Protein AF-G0A4W3-F1 (afdb_monomer_lite)

Secondary structure (DSSP, 8-state):
--HHHHHHHHHHHHHHHTT-HHHHHHHHHHHHTTS-HHHHHHHHHHHHHHHHHT-BHHHHHHHHHHHTS--HHHHHHHHHHHHHT-HHHHHHHHH-GGGGGG----GGGGG-THHHHHHHHHHHHHTTSPPPPPSSPPPSS-BS----TTTHHHH-HHHHHHH--TTGGGT-S----HHHHHHHHHHHHHHHHHHHHHHHHHHHHHHTTTTTT--HHHHHHHHHHHHHHHHHHHHHHHHHHHHH--

pLDDT: mean 82.91, std 18.86, range [34.31, 98.75]

Foldseek 3Di:
DDLVVLLVQLVVLLVVCVQPLVSSLVSLLVSLLPDALVVLLVSVQSLVVQLQLCQAQQNVLLLCLLQVGADPLQSSQLSLLQVSNGDVSSVVCSVPVLCVLVDPRDSVSSRHNSSVVSSQNSSCSNNVNDGHDHPDDHDPHGDDDHDDPVCSCVSRVSSCVRRVPPDPPPPPPDDDPPVVCVVVVVVVVVVVVLVVLLVVQLCCLVPVCVVVVHDSVVSVVVSVVVSVVVVVVVVVVVVVVVVVVD

Sequence (246 aa):
MDERQFWLMVQQAHELSGGDMERKCEILTALISKLAKDDAERFAHYFDAMMDRAYSWSLWGAAYVINGGCSDDCFADFRATLISCGRQSFELVLADPNRLAGDDLDEIDWFFEGVQYAVHDGVKAATGGTDYQREKAYSLQPSGMAWAEEDVYALFPKLSQKFASPSAHTQSIVKIPAGKIKRYLSRLKIWLSIIAVFAGCIIIAHYISPLLGINIKMALLATMVAVYLLLSIGVEIYRYRVRKSV

InterPro domains:
  IPR025334 Domain of unknown function DUF4240 [PF14024] (1-121)

Organism: Methylomonas methanica (strain DSM 25384 / MC09) (NCBI:txid857087)

Structure (mmCIF, N/CA/C/O backbone):
data_AF-G0A4W3-F1
#
_entry.id   AF-G0A4W3-F1
#
loop_
_atom_site.group_PDB
_atom_site.id
_atom_site.type_symbol
_atom_site.label_atom_id
_atom_site.label_alt_id
_atom_site.label_comp_id
_atom_site.label_asym_id
_atom_site.label_entity_id
_atom_site.label_seq_id
_atom_site.pdbx_PDB_ins_code
_atom_site.Cartn_x
_atom_site.Cartn_y
_atom_site.Cartn_z
_atom_site.occupancy
_atom_site.B_iso_or_equiv
_atom_site.auth_seq_id
_atom_site.auth_comp_id
_atom_site.auth_asym_id
_atom_site.auth_atom_id
_atom_site.pdbx_PDB_model_num
ATOM 1 N N . MET A 1 1 ? -17.663 -6.286 6.736 1.00 95.94 1 MET A N 1
ATOM 2 C CA . MET A 1 1 ? -17.597 -5.448 5.543 1.00 95.94 1 MET A CA 1
ATOM 3 C C . MET A 1 1 ? -17.281 -6.335 4.358 1.00 95.94 1 MET A C 1
ATOM 5 O O . MET A 1 1 ? -16.663 -7.376 4.559 1.00 95.94 1 MET A O 1
ATOM 9 N N . ASP A 1 2 ? -17.735 -5.952 3.170 1.00 98.06 2 ASP A N 1
ATOM 10 C CA . ASP A 1 2 ? -17.390 -6.597 1.901 1.00 98.06 2 ASP A CA 1
ATOM 11 C C . ASP A 1 2 ? -16.187 -5.900 1.220 1.00 98.06 2 ASP A C 1
ATOM 13 O O . ASP A 1 2 ? -15.749 -4.825 1.640 1.00 98.06 2 ASP A O 1
ATOM 17 N N . GLU A 1 3 ? -15.648 -6.503 0.155 1.00 98.06 3 GLU A N 1
ATOM 18 C CA . GLU A 1 3 ? -14.490 -5.963 -0.581 1.00 98.06 3 GLU A CA 1
ATOM 19 C C . GLU A 1 3 ? -14.781 -4.580 -1.192 1.00 98.06 3 GLU A C 1
ATOM 21 O O . GLU A 1 3 ? -13.917 -3.707 -1.271 1.00 98.06 3 GLU A O 1
ATOM 26 N N . ARG A 1 4 ? -16.026 -4.339 -1.618 1.00 98.38 4 ARG A N 1
ATOM 27 C CA . ARG A 1 4 ? -16.429 -3.045 -2.181 1.00 98.38 4 ARG A CA 1
ATOM 28 C C . ARG A 1 4 ? -16.360 -1.954 -1.112 1.00 98.38 4 ARG A C 1
ATOM 30 O O . ARG A 1 4 ? -15.896 -0.860 -1.415 1.00 98.38 4 ARG A O 1
ATOM 37 N N . GLN A 1 5 ? -16.797 -2.230 0.114 1.00 98.56 5 GLN A N 1
ATOM 38 C CA . GLN A 1 5 ? -16.684 -1.302 1.239 1.00 98.56 5 GLN A CA 1
ATOM 39 C C . GLN A 1 5 ? -15.218 -1.019 1.590 1.00 98.56 5 GLN A C 1
ATOM 41 O O . GLN A 1 5 ? -14.883 0.139 1.827 1.00 98.56 5 GLN A O 1
ATOM 46 N N . PHE A 1 6 ? -14.346 -2.035 1.560 1.00 98.75 6 PHE A N 1
ATOM 47 C CA . PHE A 1 6 ? -12.897 -1.854 1.720 1.00 98.75 6 PHE A CA 1
ATOM 48 C C . PHE A 1 6 ? -12.357 -0.842 0.698 1.00 98.75 6 PHE A C 1
ATOM 50 O O . PHE A 1 6 ? -11.767 0.174 1.073 1.00 98.75 6 PHE A O 1
ATOM 57 N N . TRP A 1 7 ? -12.649 -1.055 -0.588 1.00 98.75 7 TRP A N 1
ATOM 58 C CA . TRP A 1 7 ? -12.195 -0.156 -1.648 1.00 98.75 7 TRP A CA 1
ATOM 59 C C . TRP A 1 7 ? -12.793 1.250 -1.553 1.00 98.75 7 TRP A C 1
ATOM 61 O O . TRP A 1 7 ? -12.091 2.214 -1.844 1.00 98.75 7 TRP A O 1
ATOM 71 N N . LEU A 1 8 ? -14.050 1.391 -1.117 1.00 98.56 8 LEU A N 1
ATOM 72 C CA . LEU A 1 8 ? -14.668 2.704 -0.896 1.00 98.56 8 LEU A CA 1
ATOM 73 C C . LEU A 1 8 ? -13.943 3.499 0.196 1.00 98.56 8 LEU A C 1
ATOM 75 O O . LEU A 1 8 ? -13.730 4.695 0.029 1.00 98.56 8 LEU A O 1
ATOM 79 N N . MET A 1 9 ? -13.528 2.849 1.285 1.00 98.69 9 MET A N 1
ATOM 80 C CA . MET A 1 9 ? -12.779 3.514 2.356 1.00 98.69 9 MET A CA 1
ATOM 81 C C . MET A 1 9 ? -11.374 3.926 1.910 1.00 98.69 9 MET A C 1
ATOM 83 O O . MET A 1 9 ? -10.937 5.037 2.208 1.00 98.69 9 MET A O 1
ATOM 87 N N . VAL A 1 10 ? -10.682 3.063 1.160 1.00 98.69 10 VAL A N 1
ATOM 88 C CA . VAL A 1 10 ? -9.372 3.386 0.574 1.00 98.69 10 VAL A CA 1
ATOM 89 C C . VAL A 1 10 ? -9.487 4.568 -0.392 1.00 98.69 10 VAL A C 1
ATOM 91 O O . VAL A 1 10 ? -8.712 5.518 -0.296 1.00 98.69 10 VAL A O 1
ATOM 94 N N . GLN A 1 11 ? -10.494 4.552 -1.271 1.00 98.44 11 GLN A N 1
ATOM 95 C CA . GLN A 1 11 ? -10.766 5.643 -2.207 1.00 98.44 11 GLN A CA 1
ATOM 96 C C . GLN A 1 11 ? -11.087 6.952 -1.471 1.00 98.44 11 GLN A C 1
ATOM 98 O O . GLN A 1 11 ? -10.550 8.001 -1.814 1.00 98.44 11 GLN A O 1
ATOM 103 N N . GLN A 1 12 ? -11.898 6.891 -0.412 1.00 98.25 12 GLN A N 1
ATOM 104 C CA . GLN A 1 12 ? -12.211 8.054 0.415 1.00 98.25 12 GLN A CA 1
ATOM 105 C C . GLN A 1 12 ? -10.949 8.658 1.051 1.00 98.25 12 GLN A C 1
ATOM 107 O O . GLN A 1 12 ? -10.787 9.878 1.047 1.00 98.25 12 GLN A O 1
ATOM 112 N N . ALA A 1 13 ? -10.045 7.829 1.586 1.00 98.38 13 ALA A N 1
ATOM 113 C CA . ALA A 1 13 ? -8.775 8.309 2.129 1.00 98.38 13 ALA A CA 1
ATOM 114 C C . ALA A 1 13 ? -7.898 8.949 1.043 1.00 98.38 13 ALA A C 1
ATOM 116 O O . ALA A 1 13 ? -7.312 10.005 1.279 1.00 98.38 13 ALA A O 1
ATOM 117 N N . HIS A 1 14 ? -7.853 8.343 -0.145 1.00 97.12 14 HIS A N 1
ATOM 118 C CA . HIS A 1 14 ? -7.109 8.847 -1.296 1.00 97.12 14 HIS A CA 1
ATOM 119 C C . HIS A 1 14 ? -7.595 10.233 -1.753 1.00 97.12 14 HIS A C 1
ATOM 121 O O . HIS A 1 14 ? -6.796 11.155 -1.900 1.00 97.12 14 HIS A O 1
ATOM 127 N N . GLU A 1 15 ? -8.905 10.410 -1.922 1.00 97.19 15 GLU A N 1
ATOM 128 C CA . GLU A 1 15 ? -9.497 11.673 -2.382 1.00 97.19 15 GLU A CA 1
ATOM 129 C C . GLU A 1 15 ? -9.346 12.793 -1.349 1.00 97.19 15 GLU A C 1
ATOM 131 O O . GLU A 1 15 ? -8.974 13.920 -1.683 1.00 97.19 15 GLU A O 1
ATOM 136 N N . LEU A 1 16 ? -9.592 12.487 -0.071 1.00 97.50 16 LEU A N 1
ATOM 137 C CA . LEU A 1 16 ? -9.518 13.471 1.010 1.00 97.50 16 LEU A CA 1
ATOM 138 C C . LEU A 1 16 ? -8.081 13.880 1.362 1.00 97.50 16 LEU A C 1
ATOM 140 O O . LEU A 1 16 ? -7.888 14.925 1.996 1.00 97.50 16 LEU A O 1
ATOM 144 N N . SER A 1 17 ? -7.075 13.084 0.985 1.00 96.69 17 SER A N 1
ATOM 145 C CA . SER A 1 17 ? -5.678 13.425 1.255 1.00 96.69 17 SER A CA 1
ATOM 146 C C . SER A 1 17 ? -5.140 14.513 0.327 1.00 96.69 17 SER A C 1
ATOM 148 O O . SER A 1 17 ? -4.184 15.198 0.692 1.00 96.69 17 SER A O 1
ATOM 150 N N . GLY A 1 18 ? -5.749 14.697 -0.851 1.00 92.88 18 GLY A N 1
ATOM 151 C CA . GLY A 1 18 ? -5.278 15.654 -1.853 1.00 92.88 18 GLY A CA 1
ATOM 152 C C . GLY A 1 18 ? -3.852 15.364 -2.334 1.00 92.88 18 GLY A C 1
ATOM 153 O O . GLY A 1 18 ? -3.104 16.300 -2.602 1.00 92.88 18 GLY A O 1
ATOM 154 N N . GLY A 1 19 ? -3.460 14.085 -2.375 1.00 89.56 19 GLY A N 1
ATOM 155 C CA . GLY A 1 19 ? -2.129 13.637 -2.800 1.00 89.56 19 GLY A CA 1
ATOM 156 C C . GLY A 1 19 ? -1.063 13.600 -1.698 1.00 89.56 19 GLY A C 1
ATOM 157 O O . GLY A 1 19 ? 0.027 13.103 -1.942 1.00 89.56 19 GLY A O 1
ATOM 158 N N . ASP A 1 20 ? -1.351 14.065 -0.477 1.00 94.50 20 ASP A N 1
ATOM 159 C CA . ASP A 1 20 ? -0.403 13.976 0.645 1.00 94.50 20 ASP A CA 1
ATOM 160 C C . ASP A 1 20 ? -0.457 12.576 1.291 1.00 94.50 20 ASP A C 1
ATOM 162 O O . ASP A 1 20 ? -1.514 12.144 1.762 1.00 94.50 20 ASP A O 1
ATOM 166 N N . MET A 1 21 ? 0.667 11.851 1.288 1.00 94.88 21 MET A N 1
ATOM 167 C CA . MET A 1 21 ? 0.754 10.474 1.795 1.00 94.88 21 MET A CA 1
ATOM 168 C C . MET A 1 21 ? 0.649 10.374 3.322 1.00 94.88 21 MET A C 1
ATOM 170 O O . MET A 1 21 ? -0.026 9.470 3.820 1.00 94.88 21 MET A O 1
ATOM 174 N N . GLU A 1 22 ? 1.234 11.317 4.069 1.00 96.06 22 GLU A N 1
ATOM 175 C CA . GLU A 1 22 ? 1.106 11.374 5.534 1.00 96.06 22 GLU A CA 1
ATOM 176 C C . GLU A 1 22 ? -0.368 11.579 5.904 1.00 96.06 22 GLU A C 1
ATOM 178 O O . GLU A 1 22 ? -0.946 10.810 6.675 1.00 96.06 22 GLU A O 1
ATOM 183 N N . ARG A 1 23 ? -1.019 12.556 5.263 1.00 97.25 23 ARG A N 1
ATOM 184 C CA . ARG A 1 23 ? -2.443 12.839 5.462 1.00 97.25 23 ARG A CA 1
ATOM 185 C C . ARG A 1 23 ? -3.328 11.663 5.049 1.00 97.25 23 ARG A C 1
ATOM 187 O O . ARG A 1 23 ? -4.324 11.391 5.717 1.00 97.25 23 ARG A O 1
ATOM 194 N N . LYS A 1 24 ? -2.989 10.962 3.961 1.00 98.06 24 LYS A N 1
ATOM 195 C CA . LYS A 1 24 ? -3.712 9.758 3.518 1.00 98.06 24 LYS A CA 1
ATOM 196 C C . LYS A 1 24 ? -3.697 8.694 4.615 1.00 98.06 24 LYS A C 1
ATOM 198 O O . LYS A 1 24 ? -4.747 8.138 4.927 1.00 98.06 24 LYS A O 1
ATOM 203 N N . CYS A 1 25 ? -2.537 8.469 5.230 1.00 98.50 25 CYS A N 1
ATOM 204 C CA . CYS A 1 25 ? -2.377 7.533 6.339 1.00 98.50 25 CYS A CA 1
ATOM 205 C C . CYS A 1 25 ? -3.199 7.955 7.562 1.00 98.50 25 CYS A C 1
ATOM 207 O O . CYS A 1 25 ? -3.956 7.144 8.086 1.00 98.50 25 CYS A O 1
ATOM 209 N N . GLU A 1 26 ? -3.151 9.231 7.961 1.00 98.56 26 GLU A N 1
ATOM 210 C CA . GLU A 1 26 ? -3.963 9.750 9.073 1.00 98.56 26 GLU A CA 1
ATOM 211 C C . GLU A 1 26 ? -5.470 9.528 8.852 1.00 98.56 26 GLU A C 1
ATOM 213 O O . GLU A 1 26 ? -6.181 9.085 9.760 1.00 98.56 26 GLU A O 1
ATOM 218 N N . ILE A 1 27 ? -5.963 9.811 7.640 1.00 98.75 27 ILE A N 1
ATOM 219 C CA . ILE A 1 27 ? -7.372 9.613 7.281 1.00 98.75 27 ILE A CA 1
ATOM 220 C C . ILE A 1 27 ? -7.718 8.126 7.293 1.00 98.75 27 ILE A C 1
ATOM 222 O O . ILE A 1 27 ? -8.745 7.752 7.859 1.00 98.75 27 ILE A O 1
ATOM 226 N N . LEU A 1 28 ? -6.872 7.279 6.704 1.00 98.69 28 LEU A N 1
ATOM 227 C CA . LEU A 1 28 ? -7.098 5.839 6.644 1.00 98.69 28 LEU A CA 1
ATOM 228 C C . LEU A 1 28 ? -7.185 5.232 8.053 1.00 98.69 28 LEU A C 1
ATOM 230 O O . LEU A 1 28 ? -8.175 4.569 8.367 1.00 98.69 28 LEU A O 1
ATOM 234 N N . THR A 1 29 ? -6.238 5.553 8.940 1.00 98.75 29 THR A N 1
ATOM 235 C CA . THR A 1 29 ? -6.269 5.155 10.357 1.00 98.75 29 THR A CA 1
ATOM 236 C C . THR A 1 29 ? -7.558 5.623 11.042 1.00 98.75 29 THR A C 1
ATOM 238 O O . THR A 1 29 ? -8.226 4.856 11.742 1.00 98.75 29 THR A O 1
ATOM 241 N N . ALA A 1 30 ? -7.950 6.885 10.834 1.00 98.69 30 ALA A N 1
ATOM 242 C CA . ALA A 1 30 ? -9.150 7.464 11.438 1.00 98.69 30 ALA A CA 1
ATOM 243 C C . ALA A 1 30 ? -10.460 6.843 10.919 1.00 98.69 30 ALA A C 1
ATOM 245 O O . ALA A 1 30 ? -11.450 6.808 11.652 1.00 98.69 30 ALA A O 1
ATOM 246 N N . LEU A 1 31 ? -10.489 6.379 9.668 1.00 98.69 31 LEU A N 1
ATOM 247 C CA . LEU A 1 31 ? -11.628 5.670 9.091 1.00 98.69 31 LEU A CA 1
ATOM 248 C C . LEU A 1 31 ? -11.732 4.249 9.657 1.00 98.69 31 LEU A C 1
ATOM 250 O O . LEU A 1 31 ? -12.806 3.861 10.114 1.00 98.69 31 LEU A O 1
ATOM 254 N N . ILE A 1 32 ? -10.625 3.501 9.679 1.00 98.69 32 ILE A N 1
ATOM 255 C CA . ILE A 1 32 ? -10.599 2.110 10.156 1.00 98.69 32 ILE A CA 1
ATOM 256 C C . ILE A 1 32 ? -10.894 2.038 11.661 1.00 98.69 32 ILE A C 1
ATOM 258 O O . ILE A 1 32 ? -11.705 1.221 12.082 1.00 98.69 32 ILE A O 1
ATOM 262 N N . SER A 1 33 ? -10.322 2.935 12.471 1.00 98.56 33 SER A N 1
ATOM 263 C CA . SER A 1 33 ? -10.519 2.959 13.936 1.00 98.56 33 SER A CA 1
ATOM 264 C C . SER A 1 33 ? -11.970 3.158 14.396 1.00 98.56 33 SER A C 1
ATOM 266 O O . SER A 1 33 ? -12.285 2.904 15.557 1.00 98.56 33 SER A O 1
ATOM 268 N N . LYS A 1 34 ? -12.861 3.618 13.508 1.00 98.31 34 LYS A N 1
ATOM 269 C CA . LYS A 1 34 ? -14.295 3.809 13.784 1.00 98.31 34 LYS A CA 1
ATOM 270 C C . LYS A 1 34 ? -15.155 2.613 13.374 1.00 98.31 34 LYS A C 1
ATOM 272 O O . LYS A 1 34 ? -16.367 2.646 13.591 1.00 98.31 34 LYS A O 1
ATOM 277 N N . LEU A 1 35 ? -14.566 1.598 12.747 1.00 98.38 35 LEU A N 1
ATOM 278 C CA . LEU A 1 35 ? -15.272 0.381 12.369 1.00 98.38 35 LEU A CA 1
ATOM 279 C C . LEU A 1 35 ? -15.626 -0.453 13.604 1.00 98.38 35 LEU A C 1
ATOM 281 O O . LEU A 1 35 ? -14.955 -0.404 14.634 1.00 98.38 35 LEU A O 1
ATOM 285 N N . ALA A 1 36 ? -16.670 -1.273 13.475 1.00 98.00 36 ALA A N 1
ATOM 286 C CA . ALA A 1 36 ? -16.874 -2.378 14.402 1.00 98.00 36 ALA A CA 1
ATOM 287 C C . ALA A 1 36 ? -15.699 -3.365 14.294 1.00 98.00 36 ALA A C 1
ATOM 289 O O . ALA A 1 36 ? -15.133 -3.529 13.212 1.00 98.00 36 ALA A O 1
ATOM 290 N N . LYS A 1 37 ? -15.370 -4.060 15.390 1.00 97.38 37 LYS A N 1
ATOM 291 C CA . LYS A 1 37 ? -14.249 -5.014 15.458 1.00 97.38 37 LYS A CA 1
ATOM 292 C C . LYS A 1 37 ? -14.197 -5.959 14.248 1.00 97.38 37 LYS A C 1
ATOM 294 O O . LYS A 1 37 ? -13.204 -5.969 13.530 1.00 97.38 37 LYS A O 1
ATOM 299 N N . ASP A 1 38 ? -15.285 -6.679 13.980 1.00 96.69 38 ASP A N 1
ATOM 300 C CA . ASP A 1 38 ? -15.347 -7.642 12.873 1.00 96.69 38 ASP A CA 1
ATOM 301 C C . ASP A 1 38 ? -15.174 -6.980 11.493 1.00 96.69 38 ASP A C 1
ATOM 303 O O . ASP A 1 38 ? -14.727 -7.609 10.534 1.00 96.69 38 ASP A O 1
ATOM 307 N N . ASP A 1 39 ? -15.569 -5.713 11.342 1.00 98.31 39 ASP A N 1
ATOM 308 C CA . ASP A 1 39 ? -15.354 -4.962 10.105 1.00 98.31 39 ASP A CA 1
ATOM 309 C C . ASP A 1 39 ? -13.896 -4.538 9.951 1.00 98.31 39 ASP A C 1
ATOM 311 O O . ASP A 1 39 ? -13.369 -4.646 8.849 1.00 98.31 39 ASP A O 1
ATOM 315 N N . ALA A 1 40 ? -13.234 -4.129 11.033 1.00 98.31 40 ALA A N 1
ATOM 316 C CA . ALA A 1 40 ? -11.812 -3.808 11.022 1.00 98.31 40 ALA A CA 1
ATOM 317 C C . ALA A 1 40 ? -10.939 -5.040 10.732 1.00 98.31 40 ALA A C 1
ATOM 319 O O . ALA A 1 40 ? -10.018 -4.957 9.925 1.00 98.31 40 ALA A O 1
ATOM 320 N N . GLU A 1 41 ? -11.253 -6.198 11.318 1.00 97.44 41 GLU A N 1
ATOM 321 C CA . GLU A 1 41 ? -10.547 -7.453 11.015 1.00 97.44 41 GLU A CA 1
ATOM 322 C C . GLU A 1 41 ? -10.716 -7.837 9.537 1.00 97.44 41 GLU A C 1
ATOM 324 O O . GLU A 1 41 ? -9.731 -8.099 8.849 1.00 97.44 41 GLU A O 1
ATOM 329 N N . ARG A 1 42 ? -11.942 -7.748 8.999 1.00 97.81 42 ARG A N 1
ATOM 330 C CA . ARG A 1 42 ? -12.192 -7.976 7.565 1.00 97.81 42 ARG A CA 1
ATOM 331 C C . ARG A 1 42 ? -11.493 -6.957 6.666 1.00 97.81 42 ARG A C 1
ATOM 333 O O . ARG A 1 42 ? -11.034 -7.331 5.591 1.00 97.81 42 ARG A O 1
ATOM 340 N N . PHE A 1 43 ? -11.396 -5.690 7.080 1.00 98.50 43 PHE A N 1
ATOM 341 C CA . PHE A 1 43 ? -10.601 -4.686 6.366 1.00 98.50 43 PHE A CA 1
ATOM 342 C C . PHE A 1 43 ? -9.152 -5.161 6.229 1.00 98.50 43 PHE A C 1
ATOM 344 O O . PHE A 1 43 ? -8.590 -5.133 5.134 1.00 98.50 43 PHE A O 1
ATOM 351 N N . ALA A 1 44 ? -8.568 -5.624 7.336 1.00 97.94 44 ALA A N 1
ATOM 352 C CA . ALA A 1 44 ? -7.200 -6.113 7.386 1.00 97.94 44 ALA A CA 1
ATOM 353 C C . ALA A 1 44 ? -6.998 -7.332 6.473 1.00 97.94 44 ALA A C 1
ATOM 355 O O . ALA A 1 44 ? -6.049 -7.369 5.694 1.00 97.94 44 ALA A O 1
ATOM 356 N N . HIS A 1 45 ? -7.942 -8.279 6.477 1.00 97.69 45 HIS A N 1
ATOM 357 C CA . HIS A 1 45 ? -7.904 -9.445 5.588 1.00 97.69 45 HIS A CA 1
ATOM 358 C C . HIS A 1 45 ? -7.984 -9.075 4.106 1.00 97.69 45 HIS A C 1
ATOM 360 O O . HIS A 1 45 ? -7.266 -9.656 3.292 1.00 97.69 45 HIS A O 1
ATOM 366 N N . TYR A 1 46 ? -8.807 -8.090 3.734 1.00 98.44 46 TYR A N 1
ATOM 367 C CA . TYR A 1 46 ? -8.825 -7.591 2.357 1.00 98.44 46 TYR A CA 1
ATOM 368 C C . TYR A 1 46 ? -7.518 -6.894 1.983 1.00 98.44 46 TYR A C 1
ATOM 370 O O . TYR A 1 46 ? -7.013 -7.120 0.883 1.00 98.44 46 TYR A O 1
ATOM 378 N N . PHE A 1 47 ? -6.941 -6.100 2.888 1.00 98.38 47 PHE A N 1
ATOM 379 C CA . PHE A 1 47 ? -5.637 -5.478 2.668 1.00 98.38 47 PHE A CA 1
ATOM 380 C C . PHE A 1 47 ? -4.544 -6.534 2.439 1.00 98.38 47 PHE A C 1
ATOM 382 O O . PHE A 1 47 ? -3.842 -6.477 1.430 1.00 98.38 47 PHE A O 1
ATOM 389 N N . ASP A 1 48 ? -4.472 -7.554 3.297 1.00 97.69 48 ASP A N 1
ATOM 390 C CA . ASP A 1 48 ? -3.558 -8.692 3.160 1.00 97.69 48 ASP A CA 1
ATOM 391 C C . ASP A 1 48 ? -3.742 -9.439 1.834 1.00 97.69 48 ASP A C 1
ATOM 393 O O . ASP A 1 48 ? -2.767 -9.763 1.151 1.00 97.69 48 ASP A O 1
ATOM 397 N N . ALA A 1 49 ? -4.993 -9.676 1.430 1.00 97.38 49 ALA A N 1
ATOM 398 C CA . ALA A 1 49 ? -5.298 -10.319 0.159 1.00 97.38 49 ALA A CA 1
ATOM 399 C C . ALA A 1 49 ? -4.817 -9.482 -1.039 1.00 97.38 49 ALA A C 1
ATOM 401 O O . ALA A 1 49 ? -4.339 -10.042 -2.027 1.00 97.38 49 ALA A O 1
ATOM 402 N N . MET A 1 50 ? -4.906 -8.150 -0.970 1.00 98.44 50 MET A N 1
ATOM 403 C CA . MET A 1 50 ? -4.384 -7.273 -2.024 1.00 98.44 50 MET A CA 1
ATOM 404 C C . MET A 1 50 ? -2.852 -7.219 -2.025 1.00 98.44 50 MET A C 1
ATOM 406 O O . MET A 1 50 ? -2.252 -7.243 -3.101 1.00 98.44 50 MET A O 1
ATOM 410 N N . MET A 1 51 ? -2.213 -7.236 -0.851 1.00 98.12 51 MET A N 1
ATOM 411 C CA . MET A 1 51 ? -0.754 -7.350 -0.726 1.00 98.12 51 MET A CA 1
ATOM 412 C C . MET A 1 51 ? -0.231 -8.645 -1.364 1.00 98.12 51 MET A C 1
ATOM 414 O O . MET A 1 51 ? 0.794 -8.623 -2.053 1.00 98.12 51 MET A O 1
ATOM 418 N N . ASP A 1 52 ? -0.964 -9.752 -1.195 1.00 97.56 52 ASP A N 1
ATOM 419 C CA . ASP A 1 52 ? -0.662 -11.043 -1.821 1.00 97.56 52 ASP A CA 1
ATOM 420 C C . ASP A 1 52 ? -0.882 -11.024 -3.335 1.00 97.56 52 ASP A C 1
ATOM 422 O O . ASP A 1 52 ? -0.028 -11.493 -4.085 1.00 97.56 52 ASP A O 1
ATOM 426 N N . ARG A 1 53 ? -2.000 -10.455 -3.807 1.00 97.62 53 ARG A N 1
ATOM 427 C CA . ARG A 1 53 ? -2.278 -10.311 -5.248 1.00 97.62 53 ARG A CA 1
ATOM 428 C C . ARG A 1 53 ? -1.212 -9.479 -5.960 1.00 97.62 53 ARG A C 1
ATOM 430 O O . ARG A 1 53 ? -0.884 -9.767 -7.107 1.00 97.62 53 ARG A O 1
ATOM 437 N N . ALA A 1 54 ? -0.676 -8.467 -5.285 1.00 98.38 54 ALA A N 1
ATOM 438 C CA . ALA A 1 54 ? 0.377 -7.613 -5.814 1.00 98.38 54 ALA A CA 1
ATOM 439 C C . ALA A 1 54 ? 1.784 -8.224 -5.697 1.00 98.38 54 ALA A C 1
ATOM 441 O O . ALA A 1 54 ? 2.733 -7.686 -6.267 1.00 98.38 54 ALA A O 1
ATOM 442 N N . TYR A 1 55 ? 1.948 -9.356 -5.004 1.00 98.31 55 TYR A N 1
ATOM 443 C CA . TYR A 1 55 ? 3.241 -10.021 -4.860 1.00 98.31 55 TYR A CA 1
ATOM 444 C C . TYR A 1 55 ? 3.603 -10.816 -6.124 1.00 98.31 55 TYR A C 1
ATOM 446 O O . TYR A 1 55 ? 3.401 -12.030 -6.225 1.00 98.31 55 TYR A O 1
ATOM 454 N N . SER A 1 56 ? 4.117 -10.109 -7.131 1.00 98.38 56 SER A N 1
ATOM 455 C CA . SER A 1 56 ? 4.521 -10.676 -8.420 1.00 98.38 56 SER A CA 1
ATOM 456 C C . SER A 1 56 ? 5.861 -10.123 -8.893 1.00 98.38 56 SER A C 1
ATOM 458 O O . SER A 1 56 ? 6.187 -8.962 -8.647 1.00 98.38 56 SER A O 1
ATOM 460 N N . TRP A 1 57 ? 6.613 -10.939 -9.632 1.00 98.12 57 TRP A N 1
ATOM 461 C CA . TRP A 1 57 ? 7.877 -10.524 -10.240 1.00 98.12 57 TRP A CA 1
ATOM 462 C C . TRP A 1 57 ? 7.698 -9.378 -11.236 1.00 98.12 57 TRP A C 1
ATOM 464 O O . TRP A 1 57 ? 8.544 -8.493 -11.306 1.00 98.12 57 TRP A O 1
ATOM 474 N N . SER A 1 58 ? 6.579 -9.351 -11.967 1.00 97.44 58 SER A N 1
ATOM 475 C CA . SER A 1 58 ? 6.278 -8.270 -12.911 1.00 97.44 58 SER A CA 1
ATOM 476 C C . SER A 1 58 ? 6.132 -6.923 -12.199 1.00 97.44 58 SER A C 1
ATOM 478 O O . SER A 1 58 ? 6.733 -5.935 -12.618 1.00 97.44 58 SER A O 1
ATOM 480 N N . LEU A 1 59 ? 5.402 -6.883 -11.081 1.00 98.12 59 LEU A N 1
ATOM 481 C CA . LEU A 1 59 ? 5.244 -5.648 -10.319 1.00 98.12 59 LEU A CA 1
ATOM 482 C C . LEU A 1 59 ? 6.534 -5.257 -9.584 1.00 98.12 59 LEU A C 1
ATOM 484 O O . LEU A 1 59 ? 6.860 -4.074 -9.517 1.00 98.12 59 LEU A O 1
ATOM 488 N N . TRP A 1 60 ? 7.299 -6.236 -9.094 1.00 98.31 60 TRP A N 1
ATOM 489 C CA . TRP A 1 60 ? 8.602 -5.970 -8.484 1.00 98.31 60 TRP A CA 1
ATOM 490 C C . TRP A 1 60 ? 9.579 -5.378 -9.499 1.00 98.31 60 TRP A C 1
ATOM 492 O O . TRP A 1 60 ? 10.249 -4.401 -9.194 1.00 98.31 60 TRP A O 1
ATOM 502 N N . GLY A 1 61 ? 9.614 -5.882 -10.733 1.00 97.44 61 GLY A N 1
ATOM 503 C CA . GLY A 1 61 ? 10.463 -5.314 -11.784 1.00 97.44 61 GLY A CA 1
ATOM 504 C C . GLY A 1 61 ? 10.132 -3.849 -12.080 1.00 97.44 61 GLY A C 1
ATOM 505 O O . GLY A 1 61 ? 11.034 -3.026 -12.216 1.00 97.44 61 GLY A O 1
ATOM 506 N N . ALA A 1 62 ? 8.846 -3.487 -12.079 1.00 97.12 62 ALA A N 1
ATOM 507 C CA . ALA A 1 62 ? 8.431 -2.092 -12.205 1.00 97.12 62 ALA A CA 1
ATOM 508 C C . ALA A 1 62 ? 8.898 -1.233 -11.018 1.00 97.12 62 ALA A C 1
ATOM 510 O O . ALA A 1 62 ? 9.482 -0.173 -11.232 1.00 97.12 62 ALA A O 1
ATOM 511 N N . ALA A 1 63 ? 8.700 -1.706 -9.783 1.00 97.12 63 ALA A N 1
ATOM 512 C CA . ALA A 1 63 ? 9.188 -1.036 -8.576 1.00 97.12 63 ALA A CA 1
ATOM 513 C C . ALA A 1 63 ? 10.721 -0.869 -8.588 1.00 97.12 63 ALA A C 1
ATOM 515 O O . ALA A 1 63 ? 11.234 0.196 -8.255 1.00 97.12 63 ALA A O 1
ATOM 516 N N . TYR A 1 64 ? 11.444 -1.892 -9.054 1.00 95.56 64 TYR A N 1
ATOM 517 C CA . TYR A 1 64 ? 12.896 -1.879 -9.214 1.00 95.56 64 TYR A CA 1
ATOM 518 C C . TYR A 1 64 ? 13.346 -0.776 -10.173 1.00 95.56 64 TYR A C 1
ATOM 520 O O . TYR A 1 64 ? 14.247 -0.012 -9.847 1.00 95.56 64 TYR A O 1
ATOM 528 N N . VAL A 1 65 ? 12.702 -0.657 -11.338 1.00 94.38 65 VAL A N 1
ATOM 529 C CA . VAL A 1 65 ? 13.032 0.377 -12.331 1.00 94.38 65 VAL A CA 1
ATOM 530 C C . VAL A 1 65 ? 12.700 1.780 -11.828 1.00 94.38 65 VAL A C 1
ATOM 532 O O . VAL A 1 65 ? 13.447 2.708 -12.126 1.00 94.38 65 VAL A O 1
ATOM 535 N N . ILE A 1 66 ? 11.602 1.944 -11.082 1.00 92.81 66 ILE A N 1
ATOM 536 C CA . ILE A 1 66 ? 11.211 3.243 -10.518 1.00 92.81 66 ILE A CA 1
ATOM 537 C C . ILE A 1 66 ? 12.244 3.722 -9.491 1.00 92.81 66 ILE A C 1
ATOM 539 O O . ILE A 1 66 ? 12.617 4.883 -9.547 1.00 92.81 66 ILE A O 1
ATOM 543 N N . ASN A 1 67 ? 12.720 2.840 -8.605 1.00 92.50 67 ASN A N 1
ATOM 544 C CA . ASN A 1 67 ? 13.613 3.197 -7.491 1.00 92.50 67 ASN A CA 1
ATOM 545 C C . ASN A 1 67 ? 15.115 3.033 -7.795 1.00 92.50 67 ASN A C 1
ATOM 547 O O . ASN A 1 67 ? 15.961 3.368 -6.969 1.00 92.50 67 ASN A O 1
ATOM 551 N N . GLY A 1 68 ? 15.474 2.451 -8.945 1.00 89.62 68 GLY A N 1
ATOM 552 C CA . GLY A 1 68 ? 16.861 2.081 -9.254 1.00 89.62 68 GLY A CA 1
ATOM 553 C C . GLY A 1 68 ? 17.387 0.904 -8.418 1.00 89.62 68 GLY A C 1
ATOM 554 O O . GLY A 1 68 ? 18.568 0.861 -8.082 1.00 89.62 68 GLY A O 1
ATOM 555 N N . GLY A 1 69 ? 16.507 -0.031 -8.057 1.00 90.62 69 GLY A N 1
ATOM 556 C CA . GLY A 1 69 ? 16.757 -1.146 -7.139 1.00 90.62 69 GLY A CA 1
ATOM 557 C C . GLY A 1 69 ? 15.605 -1.326 -6.152 1.00 90.62 69 GLY A C 1
ATOM 558 O O . GLY A 1 69 ? 14.975 -0.345 -5.793 1.00 90.62 69 GLY A O 1
ATOM 559 N N . CYS A 1 70 ? 15.277 -2.533 -5.682 1.00 93.06 70 CYS A N 1
ATOM 560 C CA . CYS A 1 70 ? 14.231 -2.679 -4.654 1.00 93.06 70 CYS A CA 1
ATOM 561 C C . CYS A 1 70 ? 14.365 -3.977 -3.851 1.00 93.06 70 CYS A C 1
ATOM 563 O O . CYS A 1 70 ? 14.310 -5.067 -4.419 1.00 93.06 70 CYS A O 1
ATOM 565 N N . SER A 1 71 ? 14.529 -3.844 -2.533 1.00 92.81 71 SER A N 1
ATOM 566 C CA . SER A 1 71 ? 14.508 -4.948 -1.565 1.00 92.81 71 SER A CA 1
ATOM 567 C C . SER A 1 71 ? 13.084 -5.454 -1.293 1.00 92.81 71 SER A C 1
ATOM 569 O O . SER A 1 71 ? 12.110 -4.848 -1.737 1.00 92.81 71 SER A O 1
ATOM 571 N N . ASP A 1 72 ? 12.958 -6.535 -0.517 1.00 93.38 72 ASP A N 1
ATOM 572 C CA . ASP A 1 72 ? 11.662 -7.043 -0.043 1.00 93.38 72 ASP A CA 1
ATOM 573 C C . ASP A 1 72 ? 10.845 -5.974 0.706 1.00 93.38 72 ASP A C 1
ATOM 575 O O . ASP A 1 72 ? 9.658 -5.803 0.421 1.00 93.38 72 ASP A O 1
ATOM 579 N N . ASP A 1 73 ? 11.484 -5.225 1.614 1.00 94.06 73 ASP A N 1
ATOM 580 C CA . ASP A 1 73 ? 10.833 -4.168 2.404 1.00 94.06 73 ASP A CA 1
ATOM 581 C C . ASP A 1 73 ? 10.366 -3.014 1.506 1.00 94.06 73 ASP A C 1
ATOM 583 O O . ASP A 1 73 ? 9.197 -2.631 1.531 1.00 94.06 73 ASP A O 1
ATOM 587 N N . CYS A 1 74 ? 11.247 -2.549 0.609 1.00 94.12 74 CYS A N 1
ATOM 588 C CA . CYS A 1 74 ? 10.908 -1.572 -0.429 1.00 94.12 74 CYS A CA 1
ATOM 589 C C . CYS A 1 74 ? 9.691 -2.030 -1.246 1.00 94.12 74 CYS A C 1
ATOM 591 O O . CYS A 1 74 ? 8.773 -1.255 -1.524 1.00 94.12 74 CYS A O 1
ATOM 593 N N . PHE A 1 75 ? 9.644 -3.312 -1.613 1.00 97.56 75 PHE A N 1
ATOM 594 C CA . PHE A 1 75 ? 8.555 -3.841 -2.416 1.00 97.56 75 PHE A CA 1
ATOM 595 C C . PHE A 1 75 ? 7.260 -4.033 -1.611 1.00 97.56 75 PHE A C 1
ATOM 597 O O . PHE A 1 75 ? 6.163 -3.975 -2.175 1.00 97.56 75 PHE A O 1
ATOM 604 N N . ALA A 1 76 ? 7.335 -4.252 -0.298 1.00 97.62 76 ALA A N 1
ATOM 605 C CA . ALA A 1 76 ? 6.166 -4.201 0.577 1.00 97.62 76 ALA A CA 1
ATOM 606 C C . ALA A 1 76 ? 5.563 -2.786 0.607 1.00 97.62 76 ALA A C 1
ATOM 608 O O . ALA A 1 76 ? 4.364 -2.637 0.354 1.00 97.62 76 ALA A O 1
ATOM 609 N N . ASP A 1 77 ? 6.391 -1.758 0.785 1.00 97.88 77 ASP A N 1
ATOM 610 C CA . ASP A 1 77 ? 5.948 -0.358 0.807 1.00 97.88 77 ASP A CA 1
ATOM 611 C C . ASP A 1 77 ? 5.341 0.077 -0.528 1.00 97.88 77 ASP A C 1
ATOM 613 O O . ASP A 1 77 ? 4.285 0.719 -0.566 1.00 97.88 77 ASP A O 1
ATOM 617 N N . PHE A 1 78 ? 5.949 -0.362 -1.632 1.00 98.44 78 PHE A N 1
ATOM 618 C CA . PHE A 1 78 ? 5.425 -0.145 -2.974 1.00 98.44 78 PHE A CA 1
ATOM 619 C C . PHE A 1 78 ? 4.012 -0.710 -3.153 1.00 98.44 78 PHE A C 1
ATOM 621 O O . PHE A 1 78 ? 3.099 -0.024 -3.622 1.00 98.44 78 PHE A O 1
ATOM 628 N N . ARG A 1 79 ? 3.800 -1.969 -2.752 1.00 98.50 79 ARG A N 1
ATOM 629 C CA . ARG A 1 79 ? 2.490 -2.627 -2.867 1.00 98.50 79 ARG A CA 1
ATOM 630 C C . ARG A 1 79 ? 1.445 -1.954 -1.983 1.00 98.50 79 ARG A C 1
ATOM 632 O O . ARG A 1 79 ? 0.329 -1.718 -2.446 1.00 98.50 79 ARG A O 1
ATOM 639 N N . ALA A 1 80 ? 1.809 -1.599 -0.752 1.00 98.69 80 ALA A N 1
ATOM 640 C CA . ALA A 1 80 ? 0.921 -0.893 0.164 1.00 98.69 80 ALA A CA 1
ATOM 641 C C . ALA A 1 80 ? 0.509 0.475 -0.405 1.00 98.69 80 ALA A C 1
ATOM 643 O O . ALA A 1 80 ? -0.676 0.824 -0.414 1.00 98.69 80 ALA A O 1
ATOM 644 N N . THR A 1 81 ? 1.465 1.213 -0.971 1.00 98.31 81 THR A N 1
ATOM 645 C CA . THR A 1 81 ? 1.201 2.486 -1.645 1.00 98.31 81 THR A CA 1
ATOM 646 C C . THR A 1 81 ? 0.272 2.311 -2.841 1.00 98.31 81 THR A C 1
ATOM 648 O O . THR A 1 81 ? -0.710 3.049 -2.945 1.00 98.31 81 THR A O 1
ATOM 651 N N . LEU A 1 82 ? 0.506 1.309 -3.695 1.00 98.50 82 LEU A N 1
ATOM 652 C CA . LEU A 1 82 ? -0.357 1.025 -4.843 1.00 98.50 82 LEU A CA 1
ATOM 653 C C . LEU A 1 82 ? -1.805 0.736 -4.421 1.00 98.50 82 LEU A C 1
ATOM 655 O O . LEU A 1 82 ? -2.737 1.246 -5.043 1.00 98.50 82 LEU A O 1
ATOM 659 N N . ILE A 1 83 ? -2.008 -0.027 -3.342 1.00 98.75 83 ILE A N 1
ATOM 660 C CA . ILE A 1 83 ? -3.345 -0.261 -2.773 1.00 98.75 83 ILE A CA 1
ATOM 661 C C . ILE A 1 83 ? -3.967 1.071 -2.339 1.00 98.75 83 ILE A C 1
ATOM 663 O O . ILE A 1 83 ? -5.124 1.339 -2.656 1.00 98.75 83 ILE A O 1
ATOM 667 N N . SER A 1 84 ? -3.193 1.948 -1.691 1.00 98.38 84 SER A N 1
ATOM 668 C CA . SER A 1 84 ? -3.640 3.279 -1.245 1.00 98.38 84 SER A CA 1
ATOM 669 C C . SER A 1 84 ? -4.039 4.237 -2.383 1.00 98.38 84 SER A C 1
ATOM 671 O O . SER A 1 84 ? -4.604 5.306 -2.130 1.00 98.38 84 SER A O 1
ATOM 673 N N . CYS A 1 85 ? -3.720 3.899 -3.635 1.00 96.62 85 CYS A N 1
ATOM 674 C CA . CYS A 1 85 ? -4.140 4.640 -4.826 1.00 96.62 85 CYS A CA 1
ATOM 675 C C . CYS A 1 85 ? -5.536 4.235 -5.327 1.00 96.62 85 CYS A C 1
ATOM 677 O O . CYS A 1 85 ? -6.019 4.794 -6.308 1.00 96.62 85 CYS A O 1
ATOM 679 N N . GLY A 1 86 ? -6.196 3.293 -4.647 1.00 97.62 86 GLY A N 1
ATOM 680 C CA . GLY A 1 86 ? -7.556 2.868 -4.951 1.00 97.62 86 GLY A CA 1
ATOM 681 C C . GLY A 1 86 ? -7.630 1.737 -5.976 1.00 97.62 86 GLY A C 1
ATOM 682 O O . GLY A 1 86 ? -6.661 1.377 -6.649 1.00 97.62 86 GLY A O 1
ATOM 683 N N . ARG A 1 87 ? -8.831 1.158 -6.094 1.00 98.12 87 ARG A N 1
ATOM 684 C CA . ARG A 1 87 ? -9.065 -0.077 -6.857 1.00 98.12 87 ARG A CA 1
ATOM 685 C C . ARG A 1 87 ? -8.698 0.053 -8.329 1.00 98.12 87 ARG A C 1
ATOM 687 O O . ARG A 1 87 ? -8.130 -0.865 -8.903 1.00 98.12 87 ARG A O 1
ATOM 694 N N . GLN A 1 88 ? -9.068 1.169 -8.955 1.00 96.94 88 GLN A N 1
ATOM 695 C CA . GLN A 1 88 ? -8.860 1.348 -10.389 1.00 96.94 88 GLN A CA 1
ATOM 696 C C . GLN A 1 88 ? -7.369 1.336 -10.730 1.00 96.94 88 GLN A C 1
ATOM 698 O O . GLN A 1 88 ? -6.958 0.588 -11.614 1.00 96.94 88 GLN A O 1
ATOM 703 N N . SER A 1 89 ? -6.569 2.122 -10.008 1.00 95.94 89 SER A N 1
ATOM 704 C CA . SER A 1 89 ? -5.115 2.165 -10.176 1.00 95.94 89 SER A CA 1
ATOM 705 C C . SER A 1 89 ? -4.493 0.803 -9.892 1.00 95.94 89 SER A C 1
ATOM 707 O O . SER A 1 89 ? -3.723 0.307 -10.709 1.00 95.94 89 SER A O 1
ATOM 709 N N . PHE A 1 90 ? -4.903 0.156 -8.798 1.00 98.44 90 PHE A N 1
ATOM 710 C CA . PHE A 1 90 ? -4.442 -1.180 -8.432 1.00 98.44 90 PHE A CA 1
ATOM 711 C C . PHE A 1 90 ? -4.668 -2.206 -9.556 1.00 98.44 90 PHE A C 1
ATOM 713 O O . PHE A 1 90 ? -3.714 -2.811 -10.040 1.00 98.44 90 PHE A O 1
ATOM 720 N N . GLU A 1 91 ? -5.904 -2.364 -10.036 1.00 98.25 91 GLU A N 1
ATOM 721 C CA . GLU A 1 91 ? -6.236 -3.360 -11.067 1.00 98.25 91 GLU A CA 1
ATOM 722 C C . GLU A 1 91 ? -5.573 -3.051 -12.420 1.00 98.25 91 GLU A C 1
ATOM 724 O O . GLU A 1 91 ? -5.107 -3.960 -13.109 1.00 98.25 91 GLU A O 1
ATOM 729 N N . LEU A 1 92 ? -5.491 -1.772 -12.804 1.00 97.50 92 LEU A N 1
ATOM 730 C CA . LEU A 1 92 ? -4.830 -1.370 -14.047 1.00 97.50 92 LEU A CA 1
ATOM 731 C C . LEU A 1 92 ? -3.327 -1.663 -14.015 1.00 97.50 92 LEU A C 1
ATOM 733 O O . LEU A 1 92 ? -2.787 -2.138 -15.012 1.00 97.50 92 LEU A O 1
ATOM 737 N N . VAL A 1 93 ? -2.662 -1.392 -12.891 1.00 97.50 93 VAL A N 1
ATOM 738 C CA . VAL A 1 93 ? -1.221 -1.621 -12.723 1.00 97.50 93 VAL A CA 1
ATOM 739 C C . VAL A 1 93 ? -0.902 -3.110 -12.607 1.00 97.50 93 VAL A C 1
ATOM 741 O O . VAL A 1 93 ? 0.093 -3.546 -13.177 1.00 97.50 93 VAL A O 1
ATOM 744 N N . LEU A 1 94 ? -1.749 -3.913 -11.951 1.00 97.81 94 LEU A N 1
ATOM 745 C CA . LEU A 1 94 ? -1.580 -5.371 -11.953 1.00 97.81 94 LEU A CA 1
ATOM 746 C C . LEU A 1 94 ? -1.666 -5.964 -13.365 1.00 97.81 94 LEU A C 1
ATOM 748 O O . LEU A 1 94 ? -0.962 -6.926 -13.665 1.00 97.81 94 LEU A O 1
ATOM 752 N N . ALA A 1 95 ? -2.521 -5.405 -14.224 1.00 97.06 95 ALA A N 1
ATOM 753 C CA . ALA A 1 95 ? -2.648 -5.847 -15.608 1.00 97.06 95 ALA A CA 1
ATOM 754 C C . ALA A 1 95 ? -1.487 -5.367 -16.500 1.00 97.06 95 ALA A C 1
ATOM 756 O O . ALA A 1 95 ? -1.076 -6.089 -17.406 1.00 97.06 95 ALA A O 1
ATOM 757 N N . ASP A 1 96 ? -0.980 -4.153 -16.269 1.00 96.06 96 ASP A N 1
ATOM 758 C CA . ASP A 1 96 ? 0.151 -3.577 -17.003 1.00 96.06 96 ASP A CA 1
ATOM 759 C C . ASP A 1 96 ? 0.946 -2.593 -16.121 1.00 96.06 96 ASP A C 1
ATOM 761 O O . ASP A 1 96 ? 0.582 -1.411 -16.026 1.00 96.06 96 ASP A O 1
ATOM 765 N N . PRO A 1 97 ? 2.072 -3.031 -15.522 1.00 96.12 97 PRO A N 1
ATOM 766 C CA . PRO A 1 97 ? 2.888 -2.164 -14.676 1.00 96.12 97 PRO A CA 1
ATOM 767 C C . PRO A 1 97 ? 3.486 -0.950 -15.402 1.00 96.12 97 PRO A C 1
ATOM 769 O O . PRO A 1 97 ? 3.798 0.051 -14.759 1.00 96.12 97 PRO A O 1
ATOM 772 N N . ASN A 1 98 ? 3.590 -0.958 -16.741 1.00 91.94 98 ASN A N 1
ATOM 773 C CA . ASN A 1 98 ? 4.086 0.211 -17.481 1.00 91.94 98 ASN A CA 1
ATOM 774 C C . ASN A 1 98 ? 3.163 1.431 -17.363 1.00 91.94 98 ASN A C 1
ATOM 776 O O . ASN A 1 98 ? 3.582 2.546 -17.682 1.00 91.94 98 ASN A O 1
ATOM 780 N N . ARG A 1 99 ? 1.918 1.257 -16.902 1.00 92.94 99 ARG A N 1
ATOM 781 C CA . ARG A 1 99 ? 0.989 2.366 -16.653 1.00 92.94 99 ARG A CA 1
ATOM 782 C C . ARG A 1 99 ? 1.490 3.351 -15.604 1.00 92.94 99 ARG A C 1
ATOM 784 O O . ARG A 1 99 ? 1.147 4.524 -15.701 1.00 92.94 99 ARG A O 1
ATOM 791 N N . LEU A 1 100 ? 2.363 2.918 -14.693 1.00 94.06 100 LEU A N 1
ATOM 792 C CA . LEU A 1 100 ? 3.010 3.784 -13.700 1.00 94.06 100 LEU A CA 1
ATOM 793 C C . LEU A 1 100 ? 3.846 4.905 -14.353 1.00 94.06 100 LEU A C 1
ATOM 795 O O . LEU A 1 100 ? 4.082 5.953 -13.754 1.00 94.06 100 LEU A O 1
ATOM 799 N N . ALA A 1 101 ? 4.236 4.750 -15.626 1.00 91.12 101 ALA A N 1
ATOM 800 C CA . ALA A 1 101 ? 4.901 5.810 -16.378 1.00 91.12 101 ALA A CA 1
ATOM 801 C C . ALA A 1 101 ? 3.999 7.044 -16.571 1.00 91.12 101 ALA A C 1
ATOM 803 O O . ALA A 1 101 ? 4.506 8.156 -16.689 1.00 91.12 101 ALA A O 1
ATOM 804 N N . GLY A 1 102 ? 2.676 6.866 -16.586 1.00 87.62 102 GLY A N 1
ATOM 805 C CA . GLY A 1 102 ? 1.703 7.949 -16.743 1.00 87.62 102 GLY A CA 1
ATOM 806 C C . GLY A 1 102 ? 1.224 8.584 -15.437 1.00 87.62 102 GLY A C 1
ATOM 807 O O . GLY A 1 102 ? 0.400 9.485 -15.508 1.00 87.62 102 GLY A O 1
ATOM 808 N N . ASP A 1 103 ? 1.686 8.107 -14.279 1.00 86.19 103 ASP A N 1
ATOM 809 C CA . ASP A 1 103 ? 1.281 8.632 -12.968 1.00 86.19 103 ASP A CA 1
ATOM 810 C C . ASP A 1 103 ? 2.109 9.870 -12.570 1.00 86.19 103 ASP A C 1
ATOM 812 O O . ASP A 1 103 ? 3.266 9.992 -12.973 1.00 86.19 103 ASP A O 1
ATOM 816 N N . ASP A 1 104 ? 1.550 10.773 -11.770 1.00 83.38 104 ASP A N 1
ATOM 817 C CA . ASP A 1 104 ? 2.212 12.008 -11.325 1.00 83.38 104 ASP A CA 1
ATOM 818 C C . ASP A 1 104 ? 2.772 11.913 -9.893 1.00 83.38 104 ASP A C 1
ATOM 820 O O . ASP A 1 104 ? 3.321 12.891 -9.382 1.00 83.38 104 ASP A O 1
ATOM 824 N N . LEU A 1 105 ? 2.645 10.756 -9.231 1.00 82.50 105 LEU A N 1
ATOM 825 C CA . LEU A 1 105 ? 3.216 10.528 -7.905 1.00 82.50 105 LEU A CA 1
ATOM 826 C C . LEU A 1 105 ? 4.753 10.656 -7.933 1.00 82.50 105 LEU A C 1
ATOM 828 O O . LEU A 1 105 ? 5.418 10.099 -8.815 1.00 82.50 105 LEU A O 1
ATOM 832 N N . ASP A 1 106 ? 5.314 11.368 -6.947 1.00 81.88 106 ASP A N 1
ATOM 833 C CA . ASP A 1 106 ? 6.765 11.488 -6.765 1.00 81.88 106 ASP A CA 1
ATOM 834 C C . ASP A 1 106 ? 7.380 10.085 -6.540 1.00 81.88 106 ASP A C 1
ATOM 836 O O . ASP A 1 106 ? 6.784 9.228 -5.890 1.00 81.88 106 ASP A O 1
ATOM 840 N N . GLU A 1 107 ? 8.602 9.850 -7.033 1.00 80.88 107 GLU A N 1
ATOM 841 C CA . GLU A 1 107 ? 9.301 8.554 -6.908 1.00 80.88 107 GLU A CA 1
ATOM 842 C C . GLU A 1 107 ? 9.378 8.069 -5.453 1.00 80.88 107 GLU A C 1
ATOM 844 O O . GLU A 1 107 ? 9.073 6.920 -5.165 1.00 80.88 107 GLU A O 1
ATOM 849 N N . ILE A 1 108 ? 9.697 8.973 -4.522 1.00 79.94 108 ILE A N 1
ATOM 850 C CA . ILE A 1 108 ? 9.786 8.674 -3.083 1.00 79.94 108 ILE A CA 1
ATOM 851 C C . ILE A 1 108 ? 8.423 8.268 -2.510 1.00 79.94 108 ILE A C 1
ATOM 853 O O . ILE A 1 108 ? 8.351 7.418 -1.625 1.00 79.94 108 ILE A O 1
ATOM 857 N N . ASP A 1 109 ? 7.340 8.861 -3.013 1.00 90.19 109 ASP A N 1
ATOM 858 C CA . ASP A 1 109 ? 5.997 8.611 -2.498 1.00 90.19 109 ASP A CA 1
ATOM 859 C C . ASP A 1 109 ? 5.493 7.217 -2.899 1.00 90.19 109 ASP A C 1
ATOM 861 O O . ASP A 1 109 ? 4.652 6.672 -2.188 1.00 90.19 109 ASP A O 1
ATOM 865 N N . TRP A 1 110 ? 6.032 6.604 -3.967 1.00 93.06 110 TRP A N 1
ATOM 866 C CA . TRP A 1 110 ? 5.741 5.208 -4.323 1.00 93.06 110 TRP A CA 1
ATOM 867 C C . TRP A 1 110 ? 6.197 4.213 -3.255 1.00 93.06 110 TRP A C 1
ATOM 869 O O . TRP A 1 110 ? 5.607 3.144 -3.156 1.00 93.06 110 TRP A O 1
ATOM 879 N N . PHE A 1 111 ? 7.198 4.557 -2.443 1.00 95.06 111 PHE A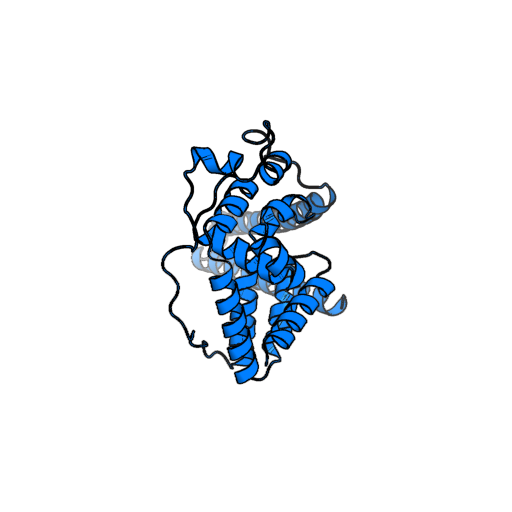 N 1
ATOM 880 C CA . PHE A 1 111 ? 7.794 3.684 -1.424 1.00 95.06 111 PHE A CA 1
ATOM 881 C C . PHE A 1 111 ? 7.463 4.169 -0.011 1.00 95.06 111 PHE A C 1
ATOM 883 O O . PHE A 1 111 ? 8.289 4.119 0.899 1.00 95.06 111 PHE A O 1
ATOM 890 N N . PHE A 1 112 ? 6.252 4.694 0.178 1.00 94.25 112 PHE A N 1
ATOM 891 C CA . PHE A 1 112 ? 5.840 5.245 1.460 1.00 94.25 112 PHE A CA 1
ATOM 892 C C . PHE A 1 112 ? 5.451 4.141 2.457 1.00 94.25 112 PHE A C 1
ATOM 894 O O . PHE A 1 112 ? 4.351 3.588 2.404 1.00 94.25 112 PHE A O 1
ATOM 901 N N . GLU A 1 113 ? 6.327 3.889 3.430 1.00 92.00 113 GLU A N 1
ATOM 902 C CA . GLU A 1 113 ? 6.162 2.882 4.494 1.00 92.00 113 GLU A CA 1
ATOM 903 C C . GLU A 1 113 ? 4.851 3.036 5.295 1.00 92.00 113 GLU A C 1
ATOM 905 O O . GLU A 1 113 ? 4.209 2.064 5.703 1.00 92.00 113 GLU A O 1
ATOM 910 N N . GLY A 1 114 ? 4.402 4.282 5.490 1.00 96.12 114 GLY A N 1
ATOM 911 C CA . GLY A 1 114 ? 3.336 4.638 6.431 1.00 96.12 114 GLY A CA 1
ATOM 912 C C . GLY A 1 114 ? 1.975 3.974 6.198 1.00 96.12 114 GLY A C 1
ATOM 913 O O . GLY A 1 114 ? 1.183 3.889 7.138 1.00 96.12 114 GLY A O 1
ATOM 914 N N . VAL A 1 115 ? 1.683 3.474 4.992 1.00 98.19 115 VAL A N 1
ATOM 915 C CA . VAL A 1 115 ? 0.374 2.869 4.688 1.00 98.19 115 VAL A CA 1
ATOM 916 C C . VAL A 1 115 ? 0.148 1.589 5.495 1.00 98.19 115 VAL A C 1
ATOM 918 O O . VAL A 1 115 ? -0.949 1.382 6.015 1.00 98.19 115 VAL A O 1
ATOM 921 N N . GLN A 1 116 ? 1.178 0.750 5.643 1.00 97.69 116 GLN A N 1
ATOM 922 C CA . GLN A 1 116 ? 1.071 -0.506 6.392 1.00 97.69 116 GLN A CA 1
ATOM 923 C C . GLN A 1 116 ? 0.788 -0.229 7.876 1.00 97.69 116 GLN A C 1
ATOM 925 O O . GLN A 1 116 ? -0.120 -0.828 8.459 1.00 97.69 116 GLN A O 1
ATOM 930 N N . TYR A 1 117 ? 1.485 0.754 8.459 1.00 97.56 117 TYR A N 1
ATOM 931 C CA . TYR A 1 117 ? 1.219 1.209 9.826 1.00 97.56 117 TYR A CA 1
ATOM 932 C C . TYR A 1 117 ? -0.175 1.807 9.979 1.00 97.56 117 TYR A C 1
ATOM 934 O O . TYR A 1 117 ? -0.839 1.530 10.970 1.00 97.56 117 TYR A O 1
ATOM 942 N N . ALA A 1 118 ? -0.659 2.579 9.003 1.00 98.50 118 ALA A N 1
ATOM 943 C CA . ALA A 1 118 ? -1.992 3.168 9.070 1.00 98.50 118 ALA A CA 1
ATOM 944 C C . ALA A 1 118 ? -3.094 2.102 9.167 1.00 98.50 118 ALA A C 1
ATOM 946 O O . ALA A 1 118 ? -4.024 2.223 9.971 1.00 98.50 118 ALA A O 1
ATOM 947 N N . VAL A 1 119 ? -2.965 1.029 8.380 1.00 98.19 119 VAL A N 1
ATOM 948 C CA . VAL A 1 119 ? -3.873 -0.121 8.455 1.00 98.19 119 VAL A CA 1
ATOM 949 C C . VAL A 1 119 ? -3.739 -0.817 9.804 1.00 98.19 119 VAL A C 1
ATOM 951 O O . VAL A 1 119 ? -4.744 -0.984 10.494 1.00 98.19 119 VAL A O 1
ATOM 954 N N . HIS A 1 120 ? -2.519 -1.170 10.212 1.00 97.12 120 HIS A N 1
ATOM 955 C CA . HIS A 1 120 ? -2.265 -1.831 11.493 1.00 97.12 120 HIS A CA 1
ATOM 956 C C . HIS A 1 120 ? -2.841 -1.038 12.679 1.00 97.12 120 HIS A C 1
ATOM 958 O O . HIS A 1 120 ? -3.614 -1.578 13.472 1.00 97.12 120 HIS A O 1
ATOM 964 N N . ASP A 1 121 ? -2.524 0.251 12.778 1.00 97.94 121 ASP A N 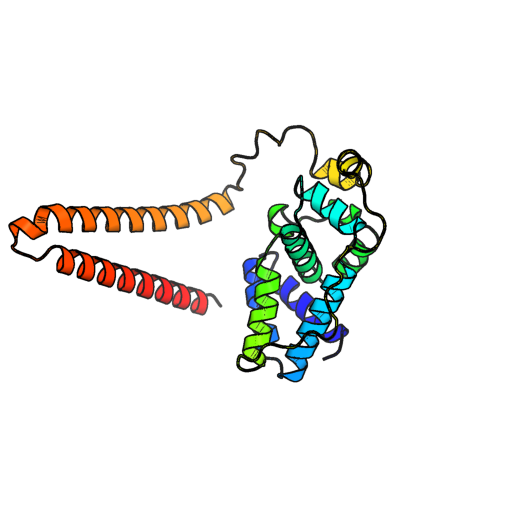1
ATOM 965 C CA . ASP A 1 121 ? -2.927 1.111 13.889 1.00 97.94 121 ASP A CA 1
ATOM 966 C C . ASP A 1 121 ? -4.436 1.360 13.894 1.00 97.94 121 ASP A C 1
ATOM 968 O O . ASP A 1 121 ? -5.065 1.363 14.955 1.00 97.94 121 ASP A O 1
ATOM 972 N N . GLY A 1 122 ? -5.036 1.523 12.711 1.00 98.38 122 GLY A N 1
ATOM 973 C CA . GLY A 1 122 ? -6.478 1.660 12.560 1.00 98.38 122 GLY A CA 1
ATOM 974 C C . GLY A 1 122 ? -7.220 0.416 13.046 1.00 98.38 122 GLY A C 1
ATOM 975 O O . GLY A 1 122 ? -8.167 0.529 13.828 1.00 98.38 122 GLY A O 1
ATOM 976 N N . VAL A 1 123 ? -6.766 -0.771 12.629 1.00 98.12 123 VAL A N 1
ATOM 977 C CA . VAL A 1 123 ? -7.356 -2.053 13.039 1.00 98.12 123 VAL A CA 1
ATOM 978 C C . VAL A 1 123 ? -7.177 -2.251 14.538 1.00 98.12 123 VAL A C 1
ATOM 980 O O . VAL A 1 123 ? -8.155 -2.481 15.245 1.00 98.12 123 VAL A O 1
ATOM 983 N N . LYS A 1 124 ? -5.957 -2.066 15.045 1.00 97.38 124 LYS A N 1
ATOM 984 C CA . LYS A 1 124 ? -5.638 -2.195 16.469 1.00 97.38 124 LYS A CA 1
ATOM 985 C C . LYS A 1 124 ? -6.490 -1.278 17.344 1.00 97.38 124 LYS A C 1
ATOM 987 O O . LYS A 1 124 ? -6.925 -1.686 18.419 1.00 97.38 124 LYS A O 1
ATOM 992 N N . ALA A 1 125 ? -6.756 -0.050 16.902 1.00 97.75 125 ALA A N 1
ATOM 993 C CA . ALA A 1 125 ? -7.648 0.858 17.615 1.00 97.75 125 ALA A CA 1
ATOM 994 C C . ALA A 1 125 ? -9.098 0.335 17.651 1.00 97.75 125 ALA A C 1
ATOM 996 O O . ALA A 1 125 ? -9.718 0.339 18.715 1.00 97.75 125 ALA A O 1
ATOM 997 N N . ALA A 1 126 ? -9.620 -0.164 16.526 1.00 97.75 126 ALA A N 1
ATOM 998 C CA . ALA A 1 126 ? -10.985 -0.690 16.427 1.00 97.75 126 ALA A CA 1
ATOM 999 C C . ALA A 1 126 ? -11.200 -1.998 17.214 1.00 97.75 126 ALA A C 1
ATOM 1001 O O . ALA A 1 126 ? -12.292 -2.252 17.723 1.00 97.75 126 ALA A O 1
ATOM 1002 N N . THR A 1 127 ? -10.165 -2.829 17.357 1.00 96.06 127 THR A N 1
ATOM 1003 C CA . THR A 1 127 ? -10.230 -4.097 18.107 1.00 96.06 127 THR A CA 1
ATOM 1004 C C . THR A 1 127 ? -9.961 -3.945 19.609 1.00 96.06 127 THR A C 1
ATOM 1006 O O . THR A 1 127 ? -9.928 -4.945 20.332 1.00 96.06 127 THR A O 1
ATOM 1009 N N . GLY A 1 128 ? -9.740 -2.719 20.098 1.00 94.69 128 GLY A N 1
ATOM 1010 C CA . GLY A 1 128 ? -9.382 -2.467 21.496 1.00 94.69 128 GLY A CA 1
ATOM 1011 C C . GLY A 1 128 ? -7.977 -2.960 21.863 1.00 94.69 128 GLY A C 1
ATOM 1012 O O . GLY A 1 128 ? -7.746 -3.349 23.005 1.00 94.69 128 GLY A O 1
ATOM 1013 N N . GLY A 1 129 ? -7.047 -2.969 20.904 1.00 91.50 129 GLY A N 1
ATOM 1014 C CA . GLY A 1 129 ? -5.647 -3.352 21.101 1.00 91.50 129 GLY A CA 1
ATOM 1015 C C . GLY A 1 129 ? -5.328 -4.818 20.805 1.00 91.50 129 GLY A C 1
ATOM 1016 O O . GLY A 1 129 ? -4.200 -5.235 21.051 1.00 91.50 129 GLY A O 1
ATOM 1017 N N . THR A 1 130 ? -6.294 -5.589 20.297 1.00 87.00 130 THR A N 1
ATOM 1018 C CA . THR A 1 130 ? -6.093 -7.001 19.933 1.00 87.00 130 THR A CA 1
ATOM 1019 C C . THR A 1 130 ? -5.569 -7.101 18.504 1.00 87.00 130 THR A C 1
ATOM 1021 O O . THR A 1 130 ? -6.187 -6.556 17.589 1.00 87.00 130 THR A O 1
ATOM 1024 N N . ASP A 1 131 ? -4.478 -7.827 18.290 1.00 85.69 131 ASP A N 1
ATOM 1025 C CA . ASP A 1 131 ? -3.989 -8.075 16.935 1.00 85.69 131 ASP A CA 1
ATOM 1026 C C . ASP A 1 131 ? -4.943 -9.020 16.188 1.00 85.69 131 ASP A C 1
ATOM 1028 O O . ASP A 1 131 ? -5.431 -10.010 16.747 1.00 85.69 131 ASP A O 1
ATOM 1032 N N . TYR A 1 132 ? -5.212 -8.721 14.916 1.00 88.50 132 TYR A N 1
ATOM 1033 C CA . TYR A 1 132 ? -5.983 -9.618 14.063 1.00 88.50 132 TYR A CA 1
ATOM 1034 C C . TYR A 1 132 ? -5.103 -10.790 13.619 1.00 88.50 132 TYR A C 1
ATOM 1036 O O . TYR A 1 132 ? -3.892 -10.658 13.440 1.00 88.50 132 TYR A O 1
ATOM 1044 N N . GLN A 1 133 ? -5.718 -11.956 13.442 1.00 89.25 133 GLN A N 1
ATOM 1045 C CA . GLN A 1 133 ? -5.027 -13.119 12.898 1.00 89.25 133 GLN A CA 1
ATOM 1046 C C . GLN A 1 133 ? -5.226 -13.151 11.391 1.00 89.25 133 GLN A C 1
ATOM 1048 O O . GLN A 1 133 ? -6.358 -13.124 10.902 1.00 89.25 133 GLN A O 1
ATOM 1053 N N . ARG A 1 134 ? -4.122 -13.219 10.654 1.00 89.44 134 ARG A N 1
ATOM 1054 C CA . ARG A 1 134 ? -4.155 -13.404 9.209 1.00 89.44 134 ARG A CA 1
ATOM 1055 C C . ARG A 1 134 ? -4.685 -14.798 8.874 1.00 89.44 134 ARG A C 1
ATOM 1057 O O . ARG A 1 134 ? -4.266 -15.784 9.473 1.00 89.44 134 ARG A O 1
ATOM 1064 N N . GLU A 1 135 ? -5.575 -14.885 7.891 1.00 84.19 135 GLU A N 1
ATOM 1065 C CA . GLU A 1 135 ? -6.196 -16.161 7.506 1.00 84.19 135 GLU A CA 1
ATOM 1066 C C . GLU A 1 135 ? -5.238 -17.085 6.742 1.00 84.19 135 GLU A C 1
ATOM 1068 O O . GLU A 1 135 ? -5.274 -18.306 6.896 1.00 84.19 135 GLU A O 1
ATOM 1073 N N . LYS A 1 136 ? -4.371 -16.504 5.907 1.00 86.88 136 LYS A N 1
ATOM 1074 C CA . LYS A 1 136 ? -3.469 -17.232 5.012 1.00 86.88 136 LYS A CA 1
ATOM 1075 C C . LYS A 1 136 ? -2.015 -16.897 5.316 1.00 86.88 136 LYS A C 1
ATOM 1077 O O . LYS A 1 136 ? -1.659 -15.728 5.409 1.00 86.88 136 LYS A O 1
ATOM 1082 N N . ALA A 1 137 ? -1.153 -17.907 5.392 1.00 87.31 137 ALA A N 1
ATOM 1083 C CA . ALA A 1 137 ? 0.286 -17.682 5.494 1.00 87.31 137 ALA A CA 1
ATOM 1084 C C .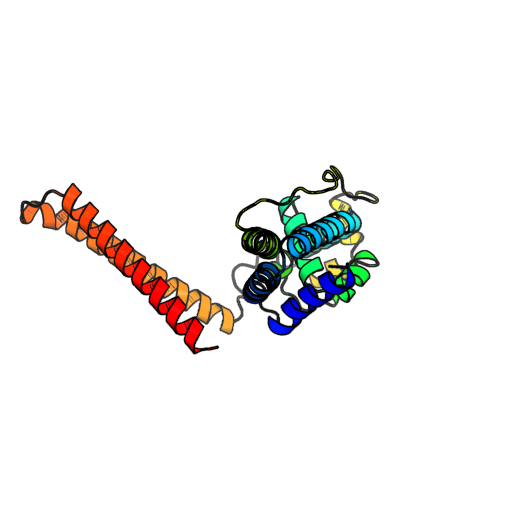 ALA A 1 137 ? 0.821 -16.872 4.297 1.00 87.31 137 ALA A C 1
ATOM 1086 O O . ALA A 1 137 ? 0.339 -17.018 3.169 1.00 87.31 137 ALA A O 1
ATOM 1087 N N . TYR A 1 138 ? 1.836 -16.044 4.549 1.00 84.50 138 TYR A N 1
ATOM 1088 C CA . TYR A 1 138 ? 2.531 -15.297 3.505 1.00 84.50 138 TYR A CA 1
ATOM 1089 C C . TYR A 1 138 ? 3.097 -16.239 2.441 1.00 84.50 138 TYR A C 1
ATOM 1091 O O . TYR A 1 138 ? 3.634 -17.307 2.747 1.00 84.50 138 TYR A O 1
ATOM 1099 N N . SER A 1 139 ? 3.003 -15.821 1.180 1.00 87.81 139 SER A N 1
ATOM 1100 C CA . SER A 1 139 ? 3.726 -16.503 0.107 1.00 87.81 139 SER A CA 1
ATOM 1101 C C . SER A 1 139 ? 5.216 -16.192 0.246 1.00 87.81 139 SER A C 1
ATOM 1103 O O . SER A 1 139 ? 5.584 -15.037 0.425 1.00 87.81 139 SER A O 1
ATOM 1105 N N . LEU A 1 140 ? 6.071 -17.212 0.157 1.00 88.81 140 LEU A N 1
ATOM 1106 C CA . LEU A 1 140 ? 7.524 -17.050 0.312 1.00 88.81 140 LEU A CA 1
ATOM 1107 C C . LEU A 1 140 ? 8.218 -16.503 -0.939 1.00 88.81 140 LEU A C 1
ATOM 1109 O O . LEU A 1 140 ? 9.400 -16.182 -0.880 1.00 88.81 140 LEU A O 1
ATOM 1113 N N . GLN A 1 141 ? 7.527 -16.494 -2.079 1.00 93.12 141 GLN A N 1
ATOM 1114 C CA . GLN A 1 141 ? 8.075 -16.087 -3.368 1.00 93.12 141 GLN A CA 1
ATOM 1115 C C . GLN A 1 141 ? 7.028 -15.306 -4.169 1.00 93.12 141 GLN A C 1
ATOM 1117 O O . GLN A 1 141 ? 5.836 -15.637 -4.077 1.00 93.12 141 GLN A O 1
ATOM 1122 N N . PRO A 1 142 ? 7.449 -14.318 -4.977 1.00 96.62 142 PRO A N 1
ATOM 1123 C CA . PRO A 1 142 ? 6.552 -13.622 -5.883 1.00 96.62 142 PRO A CA 1
ATOM 1124 C C . PRO A 1 142 ? 6.002 -14.570 -6.948 1.00 96.62 142 PRO A C 1
ATOM 1126 O O . PRO A 1 142 ? 6.676 -15.486 -7.424 1.00 96.62 142 PRO A O 1
ATOM 1129 N N . SER A 1 143 ? 4.766 -14.317 -7.359 1.00 97.31 143 SER A N 1
ATOM 1130 C CA . SER A 1 143 ? 4.140 -15.008 -8.484 1.00 97.31 143 SER A CA 1
ATOM 1131 C C . SER A 1 143 ? 4.714 -14.565 -9.840 1.00 97.31 143 SER A C 1
ATOM 1133 O O . SER A 1 143 ? 5.293 -13.485 -9.978 1.00 97.31 143 SER A O 1
ATOM 1135 N N . GLY A 1 144 ? 4.520 -15.391 -10.871 1.00 96.12 144 GLY A N 1
ATOM 1136 C CA . GLY A 1 144 ? 4.972 -15.100 -12.234 1.00 96.12 144 GLY A CA 1
ATOM 1137 C C . GLY A 1 144 ? 6.428 -15.492 -12.492 1.00 96.12 144 GLY A C 1
ATOM 1138 O O . GLY A 1 144 ? 6.982 -16.353 -11.812 1.00 96.12 144 GLY A O 1
ATOM 1139 N N . MET A 1 145 ? 7.028 -14.889 -13.518 1.00 94.56 145 MET A N 1
ATOM 1140 C CA . MET A 1 145 ? 8.381 -15.211 -13.975 1.00 94.56 145 MET A CA 1
ATOM 1141 C C . MET A 1 145 ? 9.383 -14.199 -13.422 1.00 94.56 145 MET A C 1
ATOM 1143 O O . MET A 1 145 ? 9.226 -13.000 -13.649 1.00 94.56 145 MET A O 1
ATOM 1147 N N . ALA A 1 146 ? 10.397 -14.691 -12.710 1.00 95.81 146 ALA A N 1
ATOM 1148 C CA . ALA A 1 146 ? 11.525 -13.881 -12.268 1.00 95.81 146 ALA A CA 1
ATOM 1149 C C . ALA A 1 146 ? 12.305 -13.321 -13.467 1.00 95.81 146 ALA A C 1
ATOM 1151 O O . ALA A 1 146 ? 12.287 -13.895 -14.558 1.00 95.81 146 ALA A O 1
ATOM 1152 N N . TRP A 1 147 ? 12.999 -12.213 -13.249 1.00 95.75 147 TRP A N 1
ATOM 1153 C CA . TRP A 1 147 ? 13.840 -11.542 -14.237 1.00 95.75 147 TRP A CA 1
ATOM 1154 C C . TRP A 1 147 ? 15.280 -11.466 -13.730 1.00 95.75 147 TRP A C 1
ATOM 1156 O O . TRP A 1 147 ? 15.524 -11.518 -12.525 1.00 95.75 147 TRP A O 1
ATOM 1166 N N . ALA A 1 148 ? 16.226 -11.360 -14.660 1.00 93.12 148 ALA A N 1
ATOM 1167 C CA . ALA A 1 148 ? 17.614 -11.053 -14.347 1.00 93.12 148 ALA A CA 1
ATOM 1168 C C . ALA A 1 148 ? 17.779 -9.533 -14.202 1.00 93.12 148 ALA A C 1
ATOM 1170 O O . ALA A 1 148 ? 17.099 -8.759 -14.884 1.00 93.12 148 ALA A O 1
ATOM 1171 N N . GLU A 1 149 ? 18.639 -9.095 -13.287 1.00 86.44 149 GLU A N 1
ATOM 1172 C CA . GLU A 1 149 ? 18.799 -7.676 -12.956 1.00 86.44 149 GLU A CA 1
ATOM 1173 C C . GLU A 1 149 ? 19.281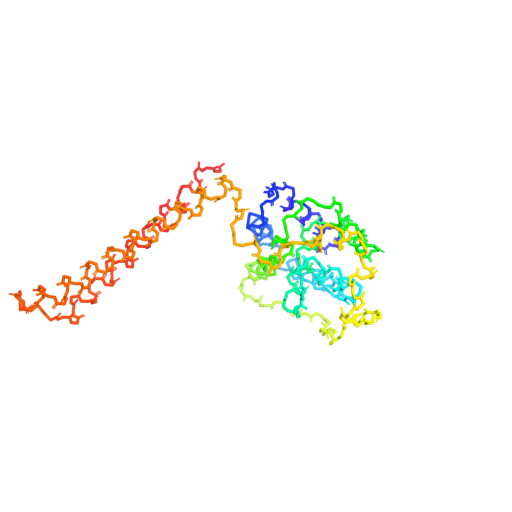 -6.858 -14.163 1.00 86.44 149 GLU A C 1
ATOM 1175 O O . GLU A 1 149 ? 18.815 -5.744 -14.398 1.00 86.44 149 GLU A O 1
ATOM 1180 N N . GLU A 1 150 ? 20.149 -7.445 -14.985 1.00 89.19 150 GLU A N 1
ATOM 1181 C CA . GLU A 1 150 ? 20.650 -6.868 -16.230 1.00 89.19 150 GLU A CA 1
ATOM 1182 C C . GLU A 1 150 ? 19.553 -6.606 -17.276 1.00 89.19 150 GLU A C 1
ATOM 1184 O O . GLU A 1 150 ? 19.694 -5.701 -18.100 1.00 89.19 150 GLU A O 1
ATOM 1189 N N . ASP A 1 151 ? 18.443 -7.347 -17.215 1.00 92.38 151 ASP A N 1
ATOM 1190 C CA . ASP A 1 151 ? 17.362 -7.285 -18.199 1.00 92.38 151 ASP A CA 1
ATOM 1191 C C . ASP A 1 151 ? 16.203 -6.382 -17.752 1.00 92.38 151 ASP A C 1
ATOM 1193 O O . ASP A 1 151 ? 15.403 -5.943 -18.583 1.00 92.38 151 ASP A O 1
ATOM 1197 N N . VAL A 1 152 ? 16.085 -6.078 -16.451 1.00 92.31 152 VAL A N 1
ATOM 1198 C CA . VAL A 1 152 ? 14.867 -5.479 -15.873 1.00 92.31 152 VAL A CA 1
ATOM 1199 C C . VAL A 1 152 ? 14.488 -4.148 -16.528 1.00 92.31 152 VAL A C 1
ATOM 1201 O O . VAL A 1 152 ? 13.325 -3.927 -16.854 1.00 92.31 152 VAL A O 1
ATOM 1204 N N . TYR A 1 153 ? 15.458 -3.287 -16.836 1.00 92.00 153 TYR A N 1
ATOM 1205 C CA . TYR A 1 153 ? 15.195 -2.010 -17.510 1.00 92.00 153 TYR A CA 1
ATOM 1206 C C . TYR A 1 153 ? 14.677 -2.200 -18.946 1.00 92.00 153 TYR A C 1
ATOM 1208 O O . TYR A 1 153 ? 13.822 -1.449 -19.413 1.00 92.00 153 TYR A O 1
ATOM 1216 N N . ALA A 1 154 ? 15.133 -3.237 -19.653 1.00 92.69 154 ALA A N 1
ATOM 1217 C CA . ALA A 1 154 ? 14.638 -3.546 -20.993 1.00 92.69 154 ALA A CA 1
ATOM 1218 C C . ALA A 1 154 ? 13.193 -4.082 -20.970 1.00 92.69 154 ALA A C 1
ATOM 1220 O O . ALA A 1 154 ? 12.450 -3.870 -21.931 1.00 92.69 154 ALA A O 1
ATOM 1221 N N . LEU A 1 155 ? 12.775 -4.725 -19.872 1.00 93.38 155 LEU A N 1
ATOM 1222 C CA .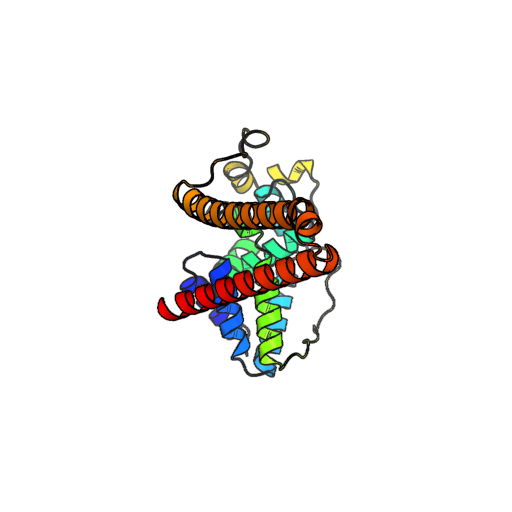 LEU A 1 155 ? 11.411 -5.236 -19.689 1.00 93.38 155 LEU A CA 1
ATOM 1223 C C . LEU A 1 155 ? 10.372 -4.122 -19.461 1.00 93.38 155 LEU A C 1
ATOM 1225 O O . LEU A 1 155 ? 9.198 -4.310 -19.789 1.00 93.38 155 LEU A O 1
ATOM 1229 N N . PHE A 1 156 ? 10.784 -2.953 -18.954 1.00 94.31 156 PHE A N 1
ATOM 1230 C CA . PHE A 1 156 ? 9.888 -1.826 -18.646 1.00 94.31 156 PHE A CA 1
ATOM 1231 C C . PHE A 1 156 ? 10.298 -0.525 -19.358 1.00 94.31 156 PHE A C 1
ATOM 1233 O O . PHE A 1 156 ? 10.539 0.495 -18.707 1.00 94.31 156 PHE A O 1
ATOM 1240 N N . PRO A 1 157 ? 10.323 -0.491 -20.704 1.00 91.75 157 PRO A N 1
ATOM 1241 C CA . PRO A 1 157 ? 10.933 0.603 -21.462 1.00 91.75 157 PRO A CA 1
ATOM 1242 C C . PRO A 1 157 ? 10.288 1.972 -21.205 1.00 91.75 157 PRO A C 1
ATOM 1244 O O . PRO A 1 157 ? 10.979 2.988 -21.218 1.00 91.75 157 PRO A O 1
ATOM 1247 N N . LYS A 1 158 ? 8.974 2.027 -20.933 1.00 92.12 158 LYS A N 1
ATOM 1248 C CA . LYS A 1 158 ? 8.288 3.290 -20.604 1.00 92.12 158 LYS A CA 1
ATOM 1249 C C . LYS A 1 158 ? 8.680 3.808 -19.222 1.00 92.12 158 LYS A C 1
ATOM 1251 O O . LYS A 1 158 ? 8.881 5.010 -19.060 1.00 92.12 158 LYS A O 1
ATOM 1256 N N . LEU A 1 159 ? 8.801 2.910 -18.241 1.00 92.50 159 LEU A N 1
ATOM 1257 C CA . LEU A 1 159 ? 9.276 3.272 -16.906 1.00 92.50 159 LEU A CA 1
ATOM 1258 C C . LEU A 1 159 ? 10.739 3.694 -16.971 1.00 92.50 159 LEU A C 1
ATOM 1260 O O . LEU A 1 159 ? 11.079 4.757 -16.471 1.00 92.50 159 LEU A O 1
ATOM 1264 N N . SER A 1 160 ? 11.586 2.946 -17.674 1.00 91.69 160 SER A N 1
ATOM 1265 C CA . SER A 1 160 ? 12.998 3.298 -17.827 1.00 91.69 160 SER A CA 1
ATOM 1266 C C . SER A 1 160 ? 13.195 4.618 -18.567 1.00 91.69 160 SER A C 1
ATOM 1268 O O . SER A 1 160 ? 14.054 5.405 -18.189 1.00 91.69 160 SER A O 1
ATOM 1270 N N . GLN A 1 161 ? 12.374 4.938 -19.568 1.00 90.62 161 GLN A N 1
ATOM 1271 C CA . GLN A 1 161 ? 12.439 6.250 -20.210 1.00 90.62 161 GLN A CA 1
ATOM 1272 C C . GLN A 1 161 ? 12.170 7.389 -19.213 1.00 90.62 161 GLN A C 1
ATOM 1274 O O . GLN A 1 161 ? 12.871 8.403 -19.238 1.00 90.62 161 GLN A O 1
ATOM 1279 N N . LYS A 1 162 ? 11.175 7.215 -18.336 1.00 88.31 162 LYS A N 1
ATOM 1280 C CA . LYS A 1 162 ? 10.778 8.220 -17.345 1.00 88.31 162 LYS A CA 1
ATOM 1281 C C . LYS A 1 162 ? 11.755 8.324 -16.174 1.00 88.31 162 LYS A C 1
ATOM 1283 O O . LYS A 1 162 ? 12.151 9.430 -15.824 1.00 88.31 162 LYS A O 1
ATOM 1288 N N . PHE A 1 163 ? 12.128 7.191 -15.588 1.00 83.31 163 PHE A N 1
ATOM 1289 C CA . PHE A 1 163 ? 12.864 7.119 -14.325 1.00 83.31 163 PHE A CA 1
ATOM 1290 C C . PHE A 1 163 ? 14.366 6.842 -14.517 1.00 83.31 163 PHE A C 1
ATOM 1292 O O . PHE A 1 163 ? 15.178 7.302 -13.724 1.00 83.31 163 PHE A O 1
ATOM 1299 N N . ALA A 1 164 ? 14.770 6.176 -15.606 1.00 70.94 164 ALA A N 1
ATOM 1300 C CA . ALA A 1 164 ? 16.147 5.711 -15.827 1.00 70.94 164 ALA A CA 1
ATOM 1301 C C . ALA A 1 164 ? 16.956 6.514 -16.874 1.00 70.94 164 ALA A C 1
ATOM 1303 O O . ALA A 1 164 ? 18.038 6.083 -17.274 1.00 70.94 164 ALA A O 1
ATOM 1304 N N . SER A 1 165 ? 16.484 7.681 -17.338 1.00 51.03 165 SER A N 1
ATOM 1305 C CA . SER A 1 165 ? 17.249 8.496 -18.302 1.00 51.03 165 SER A CA 1
ATOM 1306 C C . SER A 1 165 ? 18.650 8.896 -17.765 1.00 51.03 165 SER A C 1
ATOM 1308 O O . SER A 1 165 ? 18.796 9.269 -16.596 1.00 51.03 165 SER A O 1
ATOM 1310 N N . PRO A 1 166 ? 19.706 8.850 -18.607 1.00 41.81 166 PRO A N 1
ATOM 1311 C CA . PRO A 1 166 ? 21.101 8.790 -18.169 1.00 41.81 166 PRO A CA 1
ATOM 1312 C C . PRO A 1 166 ? 21.678 10.172 -17.818 1.00 41.81 166 PRO A C 1
ATOM 1314 O O . PRO A 1 166 ? 22.311 10.827 -18.642 1.00 41.81 166 PRO A O 1
ATOM 1317 N N . SER A 1 167 ? 21.482 10.621 -16.578 1.00 34.31 167 SER A N 1
ATOM 1318 C CA . SER A 1 167 ? 22.367 11.608 -15.914 1.00 34.31 167 SER A CA 1
ATOM 1319 C C . SER A 1 167 ? 22.225 11.681 -14.384 1.00 34.31 167 SER A C 1
ATOM 1321 O O . SER A 1 167 ? 22.959 12.426 -13.735 1.00 34.31 167 SER A O 1
ATOM 1323 N N . ALA A 1 168 ? 21.325 10.910 -13.765 1.00 38.53 168 ALA A N 1
ATOM 1324 C CA . ALA A 1 168 ? 20.927 11.161 -12.378 1.00 38.53 168 ALA A CA 1
ATOM 1325 C C . ALA A 1 168 ? 21.640 10.324 -11.304 1.00 38.53 168 ALA A C 1
ATOM 1327 O O . ALA A 1 168 ? 21.542 10.677 -10.133 1.00 38.53 168 ALA A O 1
ATOM 1328 N N . HIS A 1 169 ? 22.428 9.298 -11.647 1.00 42.62 169 HIS A N 1
ATOM 1329 C CA . HIS A 1 169 ? 23.188 8.534 -10.638 1.00 42.62 169 HIS A CA 1
ATOM 1330 C C . HIS A 1 169 ? 24.392 9.304 -10.047 1.00 42.62 169 HIS A C 1
ATOM 1332 O O . HIS A 1 169 ? 25.186 8.762 -9.284 1.00 42.62 169 HIS A O 1
ATOM 1338 N N . THR A 1 170 ? 24.532 10.603 -10.348 1.00 35.94 170 THR A N 1
ATOM 1339 C CA . THR A 1 170 ? 25.510 11.496 -9.691 1.00 35.94 170 THR A CA 1
ATOM 1340 C C . THR A 1 170 ? 24.962 12.909 -9.393 1.00 35.94 170 THR A C 1
ATOM 1342 O O . THR A 1 170 ? 25.716 13.763 -8.938 1.00 35.94 170 THR A O 1
ATOM 1345 N N . GLN A 1 171 ? 23.664 13.208 -9.588 1.00 36.66 171 GLN A N 1
ATOM 1346 C CA . GLN A 1 171 ? 23.140 14.587 -9.418 1.00 36.66 171 GLN A CA 1
ATOM 1347 C C . GLN A 1 171 ? 21.806 14.745 -8.657 1.00 36.66 171 GLN A C 1
ATOM 1349 O O . GLN A 1 171 ? 21.223 15.827 -8.677 1.00 36.66 171 GLN A O 1
ATOM 1354 N N . SER A 1 172 ? 21.328 13.743 -7.915 1.00 37.16 172 SER A N 1
ATOM 1355 C CA . SER A 1 172 ? 20.146 13.891 -7.040 1.00 37.16 172 SER A CA 1
ATOM 1356 C C . SER A 1 172 ? 20.465 14.364 -5.612 1.00 37.16 172 SER A C 1
ATOM 1358 O O . SER A 1 172 ? 19.594 14.356 -4.743 1.00 37.16 172 SER A O 1
ATOM 1360 N N . ILE A 1 173 ? 21.664 14.908 -5.363 1.00 41.44 173 ILE A N 1
ATOM 1361 C CA . ILE A 1 173 ? 21.829 15.876 -4.272 1.00 41.44 173 ILE A CA 1
ATOM 1362 C C . ILE A 1 173 ? 21.274 17.220 -4.772 1.00 41.44 173 ILE A C 1
ATOM 1364 O O . ILE A 1 173 ? 21.950 17.985 -5.451 1.00 41.44 173 ILE A O 1
ATOM 1368 N N . VAL A 1 174 ? 20.027 17.497 -4.376 1.00 45.38 174 VAL A N 1
ATOM 1369 C CA . VAL A 1 174 ? 19.342 18.806 -4.400 1.00 45.38 174 VAL A CA 1
ATOM 1370 C C . VAL A 1 174 ? 18.677 19.196 -5.729 1.00 45.38 174 VAL A C 1
ATOM 1372 O O . VAL A 1 174 ? 19.130 20.079 -6.451 1.00 45.38 174 VAL A O 1
ATOM 1375 N N . LYS A 1 175 ? 17.456 18.695 -5.942 1.00 41.91 175 LYS A N 1
ATOM 1376 C CA . LYS A 1 175 ? 16.351 19.519 -6.470 1.00 41.91 175 LYS A CA 1
ATOM 1377 C C . LYS A 1 175 ? 15.072 19.259 -5.677 1.00 41.91 175 LYS A C 1
ATOM 1379 O O . LYS A 1 175 ? 14.092 18.730 -6.178 1.00 41.91 175 LYS A O 1
ATOM 1384 N N . ILE A 1 176 ? 15.086 19.657 -4.406 1.00 47.06 176 ILE A N 1
ATOM 1385 C CA . ILE A 1 176 ? 13.853 19.761 -3.620 1.00 47.06 176 ILE A CA 1
ATOM 1386 C C . ILE A 1 176 ? 13.080 20.987 -4.154 1.00 47.06 176 ILE A C 1
ATOM 1388 O O . ILE A 1 176 ? 13.676 22.061 -4.279 1.00 47.06 176 ILE A O 1
ATOM 1392 N N . PRO A 1 177 ? 11.775 20.892 -4.460 1.00 46.38 177 PRO A N 1
ATOM 1393 C CA . PRO A 1 177 ? 10.979 22.037 -4.900 1.00 46.38 177 PRO A CA 1
ATOM 1394 C C . PRO A 1 177 ? 11.057 23.177 -3.874 1.00 46.38 177 PRO A C 1
ATOM 1396 O O . PRO A 1 177 ? 10.931 22.936 -2.671 1.00 46.38 177 PRO A O 1
ATOM 1399 N N . ALA A 1 178 ? 11.220 24.428 -4.319 1.00 44.31 178 ALA A N 1
ATOM 1400 C CA . ALA A 1 178 ? 11.435 25.588 -3.437 1.00 44.31 178 ALA A CA 1
ATOM 1401 C C . ALA A 1 178 ? 10.370 25.736 -2.322 1.00 44.31 178 ALA A C 1
ATOM 1403 O O . ALA A 1 178 ? 10.672 26.202 -1.220 1.00 44.31 178 ALA A O 1
ATOM 1404 N N . GLY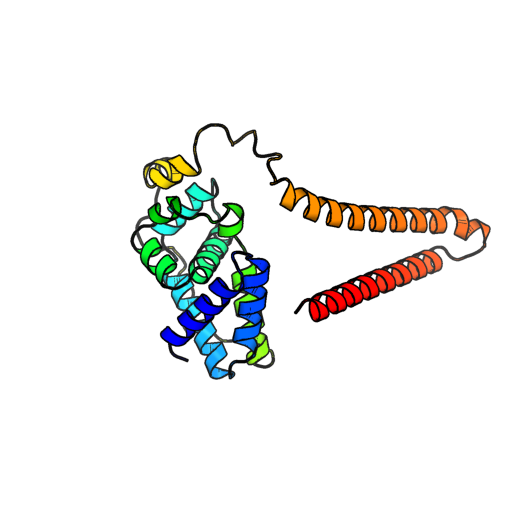 A 1 179 ? 9.138 25.275 -2.574 1.00 45.59 179 GLY A N 1
ATOM 1405 C CA . GLY A 1 179 ? 8.066 25.199 -1.576 1.00 45.59 179 GLY A CA 1
ATOM 1406 C C . GLY A 1 179 ? 8.298 24.148 -0.479 1.00 45.59 179 GLY A C 1
ATOM 1407 O O . GLY A 1 179 ? 8.118 24.456 0.701 1.00 45.59 179 GLY A O 1
ATOM 1408 N N . LYS A 1 180 ? 8.765 22.938 -0.836 1.00 43.19 180 LYS A N 1
ATOM 1409 C CA . LYS A 1 180 ? 9.093 21.855 0.116 1.00 43.19 180 LYS A CA 1
ATOM 1410 C C . LYS A 1 180 ? 10.375 22.190 0.910 1.00 43.19 180 LYS A C 1
ATOM 1412 O O . LYS A 1 180 ? 10.405 21.967 2.122 1.00 43.19 180 LYS A O 1
ATOM 1417 N N . ILE A 1 181 ? 11.366 22.861 0.298 1.00 48.47 181 ILE A N 1
ATOM 1418 C CA . ILE A 1 181 ? 12.575 23.381 0.982 1.00 48.47 181 ILE A CA 1
ATOM 1419 C C . ILE A 1 181 ? 12.201 24.299 2.147 1.00 48.47 181 ILE A C 1
ATOM 1421 O O . ILE A 1 181 ? 12.768 24.187 3.229 1.00 48.47 181 ILE A O 1
ATOM 1425 N N . LYS A 1 182 ? 11.219 25.189 1.969 1.00 46.34 182 LYS A N 1
ATOM 1426 C CA . LYS A 1 182 ? 10.821 26.135 3.020 1.00 46.34 182 LYS A CA 1
ATOM 1427 C C . LYS A 1 182 ? 10.266 25.425 4.265 1.00 46.34 182 LYS A C 1
ATOM 1429 O O . LYS A 1 182 ? 10.507 25.896 5.375 1.00 46.34 182 LYS A O 1
ATOM 1434 N N . ARG A 1 183 ? 9.578 24.285 4.085 1.00 53.09 183 ARG A N 1
ATOM 1435 C CA . ARG A 1 183 ? 9.008 23.448 5.163 1.00 53.09 183 ARG A CA 1
ATOM 1436 C C . ARG A 1 183 ? 10.070 22.589 5.860 1.00 53.09 183 ARG A C 1
ATOM 1438 O O . ARG A 1 183 ? 10.059 22.478 7.082 1.00 53.09 183 ARG A O 1
ATOM 1445 N N . TYR A 1 184 ? 11.018 22.029 5.109 1.00 44.50 184 TYR A N 1
ATOM 1446 C CA . TYR A 1 184 ? 12.152 21.298 5.688 1.00 44.50 184 TYR A CA 1
ATOM 1447 C C . TYR A 1 184 ? 13.139 22.229 6.395 1.00 44.50 184 TYR A C 1
ATOM 1449 O O . TYR A 1 184 ? 13.553 21.937 7.511 1.00 44.50 184 TYR A O 1
ATOM 1457 N N . LEU A 1 185 ? 13.459 23.390 5.815 1.00 46.81 185 LEU A N 1
ATOM 1458 C CA . LEU A 1 185 ? 14.326 24.389 6.443 1.00 46.81 185 LEU A CA 1
ATOM 1459 C C . LEU A 1 185 ? 13.696 25.005 7.691 1.00 46.81 185 LEU A C 1
ATOM 1461 O O . LEU A 1 185 ? 14.423 25.327 8.626 1.00 46.81 185 LEU A O 1
ATOM 1465 N N . SER A 1 186 ? 12.371 25.181 7.745 1.00 54.84 186 SER A N 1
ATOM 1466 C CA . SER A 1 186 ? 11.717 25.645 8.973 1.00 54.84 186 SER A CA 1
ATOM 1467 C C . SER A 1 186 ? 11.796 24.590 10.079 1.00 54.84 186 SER A C 1
ATOM 1469 O O . SER A 1 186 ? 12.158 24.930 11.204 1.00 54.84 186 SER A O 1
ATOM 1471 N N . ARG A 1 187 ? 11.571 23.309 9.756 1.00 59.03 187 ARG A N 1
ATOM 1472 C CA . ARG A 1 187 ? 11.756 22.183 10.689 1.00 59.03 187 ARG A CA 1
ATOM 1473 C C . ARG A 1 187 ? 13.216 22.027 11.135 1.00 59.03 187 ARG A C 1
ATOM 1475 O O . ARG A 1 187 ? 13.465 21.860 12.325 1.00 59.03 187 ARG A O 1
ATOM 1482 N N . LEU A 1 188 ? 14.173 22.166 10.218 1.00 54.00 188 LEU A N 1
ATOM 1483 C CA . LEU A 1 188 ? 15.607 22.104 10.510 1.00 54.00 188 LEU A CA 1
ATOM 1484 C C . LEU A 1 188 ? 16.056 23.276 11.388 1.00 54.00 188 LEU A C 1
ATOM 1486 O O . LEU A 1 188 ? 16.814 23.069 12.324 1.00 54.00 188 LEU A O 1
ATOM 1490 N N . LYS A 1 189 ? 15.561 24.497 11.146 1.00 61.12 189 LYS A N 1
ATOM 1491 C CA . LYS A 1 189 ? 15.837 25.653 12.015 1.00 61.12 189 LYS A CA 1
ATOM 1492 C C . LYS A 1 189 ? 15.314 25.433 13.431 1.00 61.12 189 LYS A C 1
ATOM 1494 O O . LYS A 1 189 ? 16.031 25.738 14.374 1.00 61.12 189 LYS A O 1
ATOM 1499 N N . ILE A 1 190 ? 14.114 24.865 13.583 1.00 65.06 190 ILE A N 1
ATOM 1500 C CA . ILE A 1 190 ? 13.563 24.513 14.901 1.00 65.06 190 ILE A CA 1
ATOM 1501 C C . ILE A 1 190 ? 14.473 23.493 15.600 1.00 65.06 190 ILE A C 1
ATOM 1503 O O . ILE A 1 190 ? 14.862 23.711 16.744 1.00 65.06 190 ILE A O 1
ATOM 1507 N N . TRP A 1 191 ? 14.886 22.433 14.901 1.00 59.12 191 TRP A N 1
ATOM 1508 C CA . TRP A 1 191 ? 15.797 21.422 15.449 1.00 59.12 191 TRP A CA 1
ATOM 1509 C C . TRP A 1 191 ? 17.185 21.975 15.791 1.00 59.12 191 TRP A C 1
ATOM 1511 O O . TRP A 1 191 ? 17.698 21.698 16.870 1.00 59.12 191 TRP A O 1
ATOM 1521 N N . LEU A 1 192 ? 17.773 22.810 14.932 1.00 64.25 192 LEU A N 1
ATOM 1522 C CA . LEU A 1 192 ? 19.060 23.460 15.190 1.00 64.25 192 LEU A CA 1
ATOM 1523 C C . LEU A 1 192 ? 18.985 24.416 16.387 1.00 64.25 192 LEU A C 1
ATOM 1525 O O . LEU A 1 192 ? 19.912 24.446 17.193 1.00 64.25 192 LEU A O 1
ATOM 1529 N N . SER A 1 193 ? 17.883 25.155 16.553 1.00 67.62 193 SER A N 1
ATOM 1530 C CA . SER A 1 193 ? 17.660 25.982 17.745 1.00 67.62 193 SER A CA 1
ATOM 1531 C C . SER A 1 193 ? 17.530 25.136 19.015 1.00 67.62 193 SER A C 1
ATOM 1533 O O . SER A 1 193 ? 18.099 25.504 20.039 1.00 67.62 193 SER A O 1
ATOM 1535 N N . ILE A 1 194 ? 16.852 23.984 18.954 1.00 66.62 194 ILE A N 1
ATOM 1536 C CA . ILE A 1 194 ? 16.749 23.044 20.083 1.00 66.62 194 ILE A CA 1
ATOM 1537 C C . ILE A 1 194 ? 18.131 22.474 20.442 1.00 66.62 194 ILE A C 1
ATOM 1539 O O . ILE A 1 194 ? 18.508 22.478 21.613 1.00 66.62 194 ILE A O 1
ATOM 1543 N N . ILE A 1 195 ? 18.914 22.047 19.447 1.00 69.69 195 ILE A N 1
ATOM 1544 C CA . ILE A 1 195 ? 20.275 21.520 19.642 1.00 69.69 195 ILE A CA 1
ATOM 1545 C C . ILE A 1 195 ? 21.199 22.590 20.240 1.00 69.69 195 ILE A C 1
ATOM 1547 O O . ILE A 1 195 ? 21.955 22.295 21.163 1.00 69.69 195 ILE A O 1
ATOM 1551 N N . ALA A 1 196 ? 21.122 23.838 19.768 1.00 71.50 196 ALA A N 1
ATOM 1552 C CA . ALA A 1 196 ? 21.926 24.939 20.297 1.00 71.50 196 ALA A CA 1
ATOM 1553 C C . ALA A 1 196 ? 21.595 25.252 21.767 1.00 71.50 196 ALA A C 1
ATOM 1555 O O . ALA A 1 196 ? 22.506 25.472 22.566 1.00 71.50 196 ALA A O 1
ATOM 1556 N N . VAL A 1 197 ? 20.311 25.217 22.147 1.00 72.00 197 VAL A N 1
ATOM 1557 C CA . VAL A 1 197 ? 19.885 25.367 23.550 1.00 72.00 197 VAL A CA 1
ATOM 1558 C C . VAL A 1 197 ? 20.425 24.216 24.402 1.00 72.00 197 VAL A C 1
ATOM 1560 O O . VAL A 1 197 ? 20.994 24.466 25.463 1.00 72.00 197 VAL A O 1
ATOM 1563 N N . PHE A 1 198 ? 20.342 22.972 23.919 1.00 69.62 198 PHE A N 1
ATOM 1564 C CA . PHE A 1 198 ? 20.918 21.810 24.603 1.00 69.62 198 PHE A CA 1
ATOM 1565 C C . PHE A 1 198 ? 22.427 21.941 24.819 1.00 69.62 198 PHE A C 1
ATOM 1567 O O . PHE A 1 198 ? 22.906 21.751 25.938 1.00 69.62 198 PHE A O 1
ATOM 1574 N N . ALA A 1 199 ? 23.173 22.295 23.770 1.00 73.69 199 ALA A N 1
ATOM 1575 C CA . ALA A 1 199 ? 24.616 22.486 23.853 1.00 73.69 199 ALA A CA 1
ATOM 1576 C C . ALA A 1 199 ? 24.972 23.598 24.854 1.00 73.69 199 ALA A C 1
ATOM 1578 O O . ALA A 1 199 ? 25.856 23.412 25.690 1.00 73.69 199 ALA A O 1
ATOM 1579 N N . GLY A 1 200 ? 24.235 24.714 24.837 1.00 74.19 200 GLY A N 1
ATOM 1580 C CA . GLY A 1 200 ? 24.400 25.807 25.796 1.00 74.19 200 GLY A CA 1
ATOM 1581 C C . GLY A 1 200 ? 24.150 25.378 27.244 1.00 74.19 200 GLY A C 1
ATOM 1582 O O . GLY A 1 200 ? 24.957 25.683 28.122 1.00 74.19 200 GLY A O 1
ATOM 1583 N N . CYS A 1 201 ? 23.084 24.619 27.508 1.00 71.06 201 CYS A N 1
ATOM 1584 C CA . CYS A 1 201 ? 22.794 24.134 28.856 1.00 71.06 201 CYS A CA 1
ATOM 1585 C C . CYS A 1 201 ? 23.829 23.114 29.356 1.00 71.06 201 CYS A C 1
ATOM 1587 O O . CYS A 1 201 ? 24.177 23.142 30.535 1.00 71.06 201 CYS A O 1
ATOM 1589 N N . ILE A 1 202 ? 24.368 22.260 28.478 1.00 71.44 202 ILE A N 1
ATOM 1590 C CA . ILE A 1 202 ? 25.457 21.330 28.825 1.00 71.44 202 ILE A CA 1
ATOM 1591 C C . ILE A 1 202 ? 26.727 22.106 29.190 1.00 71.44 202 ILE A C 1
ATOM 1593 O O . ILE A 1 202 ? 27.355 21.800 30.202 1.00 71.44 202 ILE A O 1
ATOM 1597 N N . ILE A 1 203 ? 27.079 23.137 28.416 1.00 73.19 203 ILE A N 1
ATOM 1598 C CA . ILE A 1 203 ? 28.234 23.999 28.703 1.00 73.19 203 ILE A CA 1
ATOM 1599 C C . ILE A 1 203 ? 28.043 24.712 30.052 1.00 73.19 203 ILE A C 1
ATOM 1601 O O . ILE A 1 203 ? 28.933 24.673 30.899 1.00 73.19 203 ILE A O 1
ATOM 1605 N N . ILE A 1 204 ? 26.867 25.291 30.312 1.00 68.62 204 ILE A N 1
ATOM 1606 C CA . ILE A 1 204 ? 26.549 25.920 31.606 1.00 68.62 204 ILE A CA 1
ATOM 1607 C C . ILE A 1 204 ? 26.669 24.906 32.755 1.00 68.62 204 ILE A C 1
ATOM 1609 O O . ILE A 1 204 ? 27.321 25.192 33.758 1.00 68.62 204 ILE A O 1
ATOM 1613 N N . ALA A 1 205 ? 26.098 23.709 32.609 1.00 66.12 205 ALA A N 1
ATOM 1614 C CA . ALA A 1 205 ? 26.156 22.670 33.637 1.00 66.12 205 ALA A CA 1
ATOM 1615 C C . ALA A 1 205 ? 27.586 22.155 33.884 1.00 66.12 205 ALA A C 1
ATOM 1617 O O . ALA A 1 205 ? 27.932 21.793 35.007 1.00 66.12 205 ALA A O 1
ATOM 1618 N N . HIS A 1 206 ? 28.437 22.129 32.857 1.00 72.94 206 HIS A N 1
ATOM 1619 C CA . HIS A 1 206 ? 29.809 21.650 32.991 1.00 72.94 206 HIS A CA 1
ATOM 1620 C C . HIS A 1 206 ? 30.739 22.697 33.622 1.00 72.94 206 HIS A C 1
ATOM 1622 O O . HIS A 1 206 ? 31.554 22.356 34.476 1.00 72.94 206 HIS A O 1
ATOM 1628 N N . TYR A 1 207 ? 30.600 23.971 33.241 1.00 74.38 207 TYR A N 1
ATOM 1629 C CA . TYR A 1 207 ? 31.546 25.024 33.631 1.00 74.38 207 TYR A CA 1
ATOM 1630 C C . TYR A 1 207 ? 31.066 25.914 34.787 1.00 74.38 207 TYR A C 1
ATOM 1632 O O . TYR A 1 207 ? 31.897 26.438 35.525 1.00 74.38 207 TYR A O 1
ATOM 1640 N N . ILE A 1 208 ? 29.752 26.083 34.984 1.00 67.81 208 ILE A N 1
ATOM 1641 C CA . ILE A 1 208 ? 29.194 26.996 36.000 1.00 67.81 208 ILE A CA 1
ATOM 1642 C C . ILE A 1 208 ? 28.750 26.247 37.262 1.00 67.81 208 ILE A C 1
ATOM 1644 O O . ILE A 1 208 ? 28.923 26.758 38.367 1.00 67.81 208 ILE A O 1
ATOM 1648 N N . SER A 1 209 ? 28.239 25.016 37.144 1.00 67.81 209 SER A N 1
ATOM 1649 C CA . SER A 1 209 ? 27.843 24.219 38.319 1.00 67.81 209 SER A CA 1
ATOM 1650 C C . SER A 1 209 ? 28.962 24.017 39.359 1.00 67.81 209 SER A C 1
ATOM 1652 O O . SER A 1 209 ? 28.651 24.135 40.546 1.00 67.81 209 SER A O 1
ATOM 1654 N N . PRO A 1 210 ? 30.247 23.817 38.982 1.00 69.56 210 PRO A N 1
ATOM 1655 C CA . PRO A 1 210 ? 31.353 23.760 39.944 1.00 69.56 210 PRO A CA 1
ATOM 1656 C C . PRO A 1 210 ? 31.570 25.074 40.707 1.00 69.56 210 PRO A C 1
ATOM 1658 O O . PRO A 1 210 ? 31.873 25.047 41.896 1.00 69.56 210 PRO A O 1
ATOM 1661 N N . LEU A 1 211 ? 31.375 26.221 40.047 1.00 73.25 211 LEU A N 1
ATOM 1662 C CA . LEU A 1 211 ? 31.541 27.553 40.646 1.00 73.25 211 LEU A CA 1
ATOM 1663 C C . LEU A 1 211 ? 30.430 27.888 41.652 1.00 73.25 211 LEU A C 1
ATOM 1665 O O . LEU A 1 211 ? 30.639 28.688 42.558 1.00 73.25 211 LEU A O 1
ATOM 1669 N N . LEU A 1 212 ? 29.260 27.261 41.505 1.00 71.06 212 LEU A N 1
ATOM 1670 C CA . LEU A 1 212 ? 28.100 27.437 42.382 1.00 71.06 212 LEU A CA 1
ATOM 1671 C C . LEU A 1 212 ? 27.962 26.326 43.440 1.00 71.06 212 LEU A C 1
ATOM 1673 O O . LEU A 1 212 ? 26.989 26.319 44.189 1.00 71.06 212 LEU A O 1
ATOM 1677 N N . GLY A 1 213 ? 28.899 25.369 43.498 1.00 73.56 213 GLY A N 1
ATOM 1678 C CA . GLY A 1 213 ? 28.842 24.231 44.427 1.00 73.56 213 GLY A CA 1
ATOM 1679 C C . GLY A 1 213 ? 27.706 23.239 44.140 1.00 73.56 213 GLY A C 1
ATOM 1680 O O . GLY A 1 213 ? 27.325 22.459 45.012 1.00 73.56 213 GLY A O 1
ATOM 1681 N N . ILE A 1 214 ? 27.145 23.263 42.927 1.00 71.00 214 ILE A N 1
ATOM 1682 C CA . ILE A 1 214 ? 26.017 22.418 42.526 1.00 71.00 214 ILE A CA 1
ATOM 1683 C C . ILE A 1 214 ? 26.550 21.091 41.982 1.00 71.00 214 ILE A C 1
ATOM 1685 O O . ILE A 1 214 ? 27.446 21.054 41.138 1.00 71.00 214 ILE A O 1
ATOM 1689 N N . ASN A 1 215 ? 25.959 19.977 42.421 1.00 76.62 215 ASN A N 1
ATOM 1690 C CA . ASN A 1 215 ? 26.294 18.657 41.895 1.00 76.62 215 ASN A CA 1
ATOM 1691 C C . ASN A 1 215 ? 25.942 18.568 40.398 1.00 76.62 215 ASN A C 1
ATOM 1693 O O . ASN A 1 215 ? 24.771 18.634 40.020 1.00 76.62 215 ASN A O 1
ATOM 1697 N N . ILE A 1 216 ? 26.958 18.362 39.556 1.00 69.81 216 ILE A N 1
ATOM 1698 C CA . ILE A 1 216 ? 26.847 18.307 38.089 1.00 69.81 216 ILE A CA 1
ATOM 1699 C C . ILE A 1 216 ? 25.789 17.291 37.630 1.00 69.81 216 ILE A C 1
ATOM 1701 O O . ILE A 1 216 ? 25.047 17.563 36.688 1.00 69.81 216 ILE A O 1
ATOM 1705 N N . LYS A 1 217 ? 25.647 16.146 38.315 1.00 72.81 217 LYS A N 1
ATOM 1706 C CA . LYS A 1 217 ? 24.633 15.137 37.960 1.00 72.81 217 LYS A CA 1
ATOM 1707 C C . LYS A 1 217 ? 23.208 15.662 38.156 1.00 72.81 217 LYS A C 1
ATOM 1709 O O . LYS A 1 217 ? 22.343 15.391 37.330 1.00 72.81 217 LYS A O 1
ATOM 1714 N N . MET A 1 218 ? 22.978 16.451 39.206 1.00 70.38 218 MET A N 1
ATOM 1715 C CA . MET A 1 218 ? 21.678 17.079 39.469 1.00 70.38 218 MET A CA 1
ATOM 1716 C C . MET A 1 218 ? 21.394 18.224 38.490 1.00 70.38 218 MET A C 1
ATOM 1718 O O . MET A 1 218 ? 20.261 18.367 38.039 1.00 70.38 218 MET A O 1
ATOM 1722 N N . ALA A 1 219 ? 22.417 18.997 38.109 1.00 67.69 219 ALA A N 1
ATOM 1723 C CA . ALA A 1 219 ? 22.286 20.063 37.113 1.00 67.69 219 ALA A CA 1
ATOM 1724 C C . ALA A 1 219 ? 21.965 19.514 35.709 1.00 67.69 219 ALA A C 1
ATOM 1726 O O . ALA A 1 219 ? 21.092 20.043 35.016 1.00 67.69 219 ALA A O 1
ATOM 1727 N N . LEU A 1 220 ? 22.610 18.414 35.309 1.00 70.62 220 LEU A N 1
ATOM 1728 C CA . LEU A 1 220 ? 22.316 17.724 34.050 1.00 70.62 220 LEU A CA 1
ATOM 1729 C C . LEU A 1 220 ? 20.910 17.112 34.054 1.00 70.62 220 LEU A C 1
ATOM 1731 O O . LEU A 1 220 ? 20.183 17.265 33.075 1.00 70.62 220 LEU A O 1
ATOM 1735 N N . LEU A 1 221 ? 20.489 16.494 35.163 1.00 74.06 221 LEU A N 1
ATOM 1736 C CA . LEU A 1 221 ? 19.140 15.938 35.294 1.00 74.06 221 LEU A CA 1
ATOM 1737 C C . LEU A 1 221 ? 18.060 17.028 35.204 1.00 74.06 221 LEU A C 1
ATOM 1739 O O . LEU A 1 221 ? 17.103 16.878 34.449 1.00 74.06 221 LEU A O 1
ATOM 1743 N N . ALA A 1 222 ? 18.233 18.150 35.910 1.00 71.06 222 ALA A N 1
ATOM 1744 C CA . ALA A 1 222 ? 17.312 19.286 35.838 1.00 71.06 222 ALA A CA 1
ATOM 1745 C C . ALA A 1 222 ? 17.226 19.868 34.416 1.00 71.06 222 ALA A C 1
ATOM 1747 O O . ALA A 1 222 ? 16.136 20.176 33.935 1.00 71.06 222 ALA A O 1
ATOM 1748 N N . THR A 1 223 ? 18.363 19.946 33.720 1.00 70.62 223 THR A N 1
ATOM 1749 C CA . THR A 1 223 ? 18.427 20.367 32.314 1.00 70.62 223 THR A CA 1
ATOM 1750 C C . THR A 1 223 ? 17.643 19.415 31.410 1.00 70.62 223 THR A C 1
ATOM 1752 O O . THR A 1 223 ? 16.814 19.862 30.622 1.00 70.62 223 THR A O 1
ATOM 1755 N N . MET A 1 224 ? 17.847 18.101 31.544 1.00 71.88 224 MET A N 1
ATOM 1756 C CA . MET A 1 224 ? 17.125 17.103 30.747 1.00 71.88 224 MET A CA 1
ATOM 1757 C C . MET A 1 224 ? 15.611 17.159 30.982 1.00 71.88 224 MET A C 1
ATOM 1759 O O . MET A 1 224 ? 14.845 17.115 30.021 1.00 71.88 224 MET A O 1
ATOM 1763 N N . VAL A 1 225 ? 15.174 17.314 32.237 1.00 74.06 225 VAL A N 1
ATOM 1764 C CA . VAL A 1 225 ? 13.749 17.444 32.588 1.00 74.06 225 VAL A CA 1
ATOM 1765 C C . VAL A 1 225 ? 13.148 18.724 32.003 1.00 74.06 225 VAL A C 1
ATOM 1767 O O . VAL A 1 225 ? 12.063 18.679 31.423 1.00 74.06 225 VAL A O 1
ATOM 1770 N N . ALA A 1 226 ? 13.852 19.855 32.092 1.00 69.94 226 ALA A N 1
ATOM 1771 C CA . ALA A 1 226 ? 13.392 21.119 31.522 1.00 69.94 226 ALA A CA 1
ATOM 1772 C C . ALA A 1 226 ? 13.224 21.031 29.999 1.00 69.94 226 ALA A C 1
ATOM 1774 O O . ALA A 1 226 ? 12.215 21.496 29.463 1.00 69.94 226 ALA A O 1
ATOM 1775 N N . VAL A 1 227 ? 14.160 20.384 29.297 1.00 67.94 227 VAL A N 1
ATOM 1776 C CA . VAL A 1 227 ? 14.022 20.212 27.848 1.00 67.94 227 VAL A CA 1
ATOM 1777 C C . VAL A 1 227 ? 12.902 19.234 27.495 1.00 67.94 227 VAL A C 1
ATOM 1779 O O . VAL A 1 227 ? 12.127 19.510 26.582 1.00 67.94 227 VAL A O 1
ATOM 1782 N N . TYR A 1 228 ? 12.743 18.139 28.239 1.00 72.62 228 TYR A N 1
ATOM 1783 C CA . TYR A 1 228 ? 11.625 17.217 28.037 1.00 72.62 228 TYR A CA 1
ATOM 1784 C C . TYR A 1 228 ? 10.263 17.918 28.183 1.00 72.62 228 TYR A C 1
ATOM 1786 O O . TYR A 1 228 ? 9.368 17.721 27.357 1.00 72.62 228 TYR A O 1
ATOM 1794 N N . LEU A 1 229 ? 10.114 18.790 29.186 1.00 70.50 229 LEU A N 1
ATOM 1795 C CA . LEU A 1 229 ? 8.899 19.586 29.385 1.00 70.50 229 LEU A CA 1
ATOM 1796 C C . LEU A 1 229 ? 8.670 20.581 28.240 1.00 70.50 229 LEU A C 1
ATOM 1798 O O . LEU A 1 229 ? 7.552 20.675 27.737 1.00 70.50 229 LEU A O 1
ATOM 1802 N N . LEU A 1 230 ? 9.712 21.279 27.780 1.00 68.69 230 LEU A N 1
ATOM 1803 C CA . LEU A 1 230 ? 9.611 22.206 26.647 1.00 68.69 230 LEU A CA 1
ATOM 1804 C C . LEU A 1 230 ? 9.247 21.492 25.338 1.00 68.69 230 LEU A C 1
ATOM 1806 O O . LEU A 1 230 ? 8.417 21.996 24.580 1.00 68.69 230 LEU A O 1
ATOM 1810 N N . LEU A 1 231 ? 9.810 20.306 25.091 1.00 66.06 231 LEU A N 1
ATOM 1811 C CA . LEU A 1 231 ? 9.453 19.465 23.947 1.00 66.06 231 LEU A CA 1
ATOM 1812 C C . LEU A 1 231 ? 8.002 18.981 24.045 1.00 66.06 231 LEU A C 1
ATOM 1814 O O . LEU A 1 231 ? 7.263 19.075 23.068 1.00 66.06 231 LEU A O 1
ATOM 1818 N N . SER A 1 232 ? 7.565 18.547 25.229 1.00 66.88 232 SER A N 1
ATOM 1819 C CA . SER A 1 232 ? 6.186 18.101 25.473 1.00 66.88 232 SER A CA 1
ATOM 1820 C C . SER A 1 232 ? 5.171 19.231 25.264 1.00 66.88 232 SER A C 1
ATOM 1822 O O . SER A 1 232 ? 4.155 19.039 24.600 1.00 66.88 232 SER A O 1
ATOM 1824 N N . ILE A 1 233 ? 5.471 20.440 25.752 1.00 67.00 233 ILE A N 1
ATOM 1825 C CA . ILE A 1 233 ? 4.649 21.641 25.529 1.00 67.00 233 ILE A CA 1
ATOM 1826 C C . ILE A 1 233 ? 4.634 22.017 24.041 1.00 67.00 233 ILE A C 1
ATOM 1828 O O . ILE A 1 233 ? 3.580 22.349 23.501 1.00 67.00 233 ILE A O 1
ATOM 1832 N N . GLY A 1 234 ? 5.778 21.933 23.352 1.00 63.84 234 GLY A N 1
ATOM 1833 C CA . GLY A 1 234 ? 5.873 22.187 21.913 1.00 63.84 234 GLY A CA 1
ATOM 1834 C C . GLY A 1 234 ? 5.012 21.233 21.078 1.00 63.84 234 GLY A C 1
ATOM 1835 O O . GLY A 1 234 ? 4.303 21.679 20.173 1.00 63.84 234 GLY A O 1
ATOM 1836 N N . VAL A 1 235 ? 5.014 19.941 21.421 1.00 58.16 235 VAL A N 1
ATOM 1837 C CA . VAL A 1 235 ? 4.159 18.916 20.798 1.00 58.16 235 VAL A CA 1
ATOM 1838 C C . VAL A 1 235 ? 2.677 19.201 21.054 1.00 58.16 235 VAL A C 1
ATOM 1840 O O . VAL A 1 235 ? 1.862 19.093 20.136 1.00 58.16 235 VAL A O 1
ATOM 1843 N N . GLU A 1 236 ? 2.313 19.634 22.259 1.00 57.06 236 GLU A N 1
ATOM 1844 C CA . GLU A 1 236 ? 0.913 19.888 22.607 1.00 57.06 236 GLU A CA 1
ATOM 1845 C C . GLU A 1 236 ? 0.370 21.187 21.980 1.00 57.06 236 GLU A C 1
ATOM 1847 O O . GLU A 1 236 ? -0.763 21.221 21.496 1.00 57.06 236 GLU A O 1
ATOM 1852 N N . ILE A 1 237 ? 1.198 22.233 21.858 1.00 53.75 237 ILE A N 1
ATOM 1853 C CA . ILE A 1 237 ? 0.869 23.454 21.097 1.00 53.75 237 ILE A CA 1
ATOM 1854 C C . ILE A 1 237 ? 0.694 23.138 19.604 1.00 53.75 237 ILE A C 1
ATOM 1856 O O . ILE A 1 237 ? -0.194 23.697 18.951 1.00 53.75 237 ILE A O 1
ATOM 1860 N N . TYR A 1 238 ? 1.515 22.238 19.054 1.00 49.31 238 TYR A N 1
ATOM 1861 C CA . TYR A 1 238 ? 1.372 21.770 17.676 1.00 49.31 238 TYR A CA 1
ATOM 1862 C C . TYR A 1 238 ? 0.039 21.035 17.474 1.00 49.31 238 TYR A C 1
ATOM 1864 O O . TYR A 1 238 ? -0.739 21.419 16.599 1.00 49.31 238 TYR A O 1
ATOM 1872 N N . ARG A 1 239 ? -0.284 20.065 18.341 1.00 50.00 239 ARG A N 1
ATOM 1873 C CA . ARG A 1 239 ? -1.577 19.355 18.338 1.00 50.00 239 ARG A CA 1
ATOM 1874 C C . ARG A 1 239 ? -2.766 20.310 18.466 1.00 50.00 239 ARG A C 1
ATOM 1876 O O . ARG A 1 239 ? -3.772 20.135 17.779 1.00 50.00 239 ARG A O 1
ATOM 1883 N N . TYR A 1 240 ? -2.643 21.346 19.296 1.00 45.06 240 TYR A N 1
ATOM 1884 C CA . TYR A 1 240 ? -3.674 22.370 19.460 1.00 45.06 240 TYR A CA 1
ATOM 1885 C C . TYR A 1 240 ? -3.886 23.211 18.190 1.00 45.06 240 TYR A C 1
ATOM 1887 O O . TYR A 1 240 ? -5.029 23.467 17.813 1.00 45.06 240 TYR A O 1
ATOM 1895 N N . ARG A 1 241 ? -2.815 23.618 17.491 1.00 43.66 241 ARG A N 1
ATOM 1896 C CA . ARG A 1 241 ? -2.939 24.355 16.217 1.00 43.66 241 ARG A CA 1
ATOM 1897 C C . ARG A 1 241 ? -3.564 23.512 15.116 1.00 43.66 241 ARG A C 1
ATOM 1899 O O . ARG A 1 241 ? -4.437 24.024 14.426 1.00 43.66 241 ARG A O 1
ATOM 1906 N N . VAL A 1 242 ? -3.165 22.246 14.999 1.00 43.22 242 VAL A N 1
ATOM 1907 C CA . VAL A 1 242 ? -3.723 21.314 14.006 1.00 43.22 242 VAL A CA 1
ATOM 1908 C C . VAL A 1 242 ? -5.231 21.120 14.221 1.00 43.22 242 VAL A C 1
ATOM 1910 O O . VAL A 1 242 ? -5.983 21.153 13.254 1.00 43.22 242 VAL A O 1
ATOM 1913 N N . ARG A 1 243 ? -5.703 21.043 15.476 1.00 45.81 243 ARG A N 1
ATOM 1914 C CA . ARG A 1 243 ? -7.144 20.966 15.801 1.00 45.81 243 ARG A CA 1
ATOM 1915 C C . ARG A 1 243 ? -7.961 22.213 15.455 1.00 45.81 243 ARG A C 1
ATOM 1917 O O . ARG A 1 243 ? -9.173 22.100 15.359 1.00 45.81 243 ARG A O 1
ATOM 1924 N N . LYS A 1 244 ? -7.340 23.391 15.339 1.00 34.53 244 LYS A N 1
ATOM 1925 C CA . LYS A 1 244 ? -8.044 24.665 15.089 1.00 34.53 244 LYS A CA 1
ATOM 1926 C C . LYS A 1 244 ? -8.065 25.059 13.605 1.00 34.53 244 LYS A C 1
ATOM 1928 O O . LYS A 1 244 ? -8.742 26.013 13.240 1.00 34.53 244 LYS A O 1
ATOM 1933 N N . SER A 1 245 ? -7.277 24.372 12.778 1.00 38.66 245 SER A N 1
ATOM 1934 C CA . SER A 1 245 ? -7.225 24.526 11.316 1.00 38.66 245 SER A CA 1
ATOM 1935 C C . SER A 1 245 ? -8.090 23.506 10.557 1.00 38.66 245 SER A C 1
ATOM 1937 O O . SER A 1 245 ? -8.026 23.466 9.330 1.00 38.66 245 SER A O 1
ATOM 1939 N N . VAL A 1 246 ? -8.860 22.695 11.288 1.00 37.41 246 VAL A N 1
ATOM 1940 C CA . VAL A 1 246 ? -9.950 21.823 10.813 1.00 37.41 246 VAL A CA 1
ATOM 1941 C C . VAL A 1 246 ? -11.266 22.469 11.225 1.00 37.41 246 VAL A C 1
ATOM 1943 O O . VAL A 1 246 ? -12.214 22.419 10.416 1.00 37.41 246 VAL A O 1
#

Radius of gyration: 23.45 Å; chains: 1; bounding box: 49×45×66 Å